Protein AF-A0A517WQ21-F1 (afdb_monomer_lite)

Foldseek 3Di:
DPPPVVVVVVVVVVVVQPPFDWDKDKDWPDDPPDPFQKAFEWAKKKFKAFDWDFDFDDPDPDTDTDTDGDPFKIWIFIDIDGDPNTMMGIDTRDGPDDKDWDFDDDVSHRGQDIDIDDDPPCPPRVVVVVCVNVVCVPPDRPPPPPCPPPPRPTDMFGEDADDGAIWHFDWDQDPVDDRDIDGLFTADCHNDVDPPDPPPVPDVPPPDCPPVVDQGWHWDDDPRYIYIGRSNPPPCPVDPPPPPDDDDDPPPQPPQPPVNVVVLQVVLLVVLLVLLVVLVCSVFWDWDFDDDSNATAEIEIDGHPDPDPPSCPVSVVVSQVSSVVSCCVPPVHPHDYDYDDPDDPPPPDDDDDDDD

pLDDT: mean 71.57, std 18.68, range [23.66, 96.69]

Sequence (356 aa):
MRSSSRNILILGLIILTSGCMPGVKVKKNPTDRDTGIRYYRPKPYLLITPSSVKKTLGTGPTQTSETSPSDQFVEMKLDYLPDFSEEYSINVKTGFGTADVQIKLEDGWNLTSINQNLDSKTNENISAAADLVTAFGNVAKPTSLNSSVRGKEKWVVKATNVPLGYYESVIGPDPYCSNKKRLYGWRYVGFAPFNYCPTDICGSKEVYCNDGRAAIYGLTFNDGVMVFSPLGLISYESGSEMTLVPFGDIDDTVRIPQSQKEELQSKIKKKILESISDLELGDKLNVNVELDQGNITKVTLSPGNLHDYSFIADSMGKAIASVKENVEEAVGFTGEVDVVKPMDPASFRLQSIGFE

Secondary structure (DSSP, 8-state):
--SHHHHHHHHHHHHHTTT---EEEEEES--TT--SEEEEEEEEEEEEEEEEEEEEE-SSS--EEEEEEEEEEEEEEEEEEEEEEEEEEEEEE--SS--EEEEEEETTTEEEEEEEE--SS-TTSHHHHHHHHHHHHHHH------TTTS----EEEEEES---EEEEEEEEE-SSSTT-EEEEEEEEEES-S---S----S------TT-SSS--EEEEEETTEEEEEEGGG----TT--------S---------HHHHHHHHHHHHHHHHHHHGGGT-GGGEEEEEEEETTEEEEEEEEE-S---SHHHHHHHHHHHHHHHHHHHHHH---SEEEE-PPPPTT--S-------

Structure (mmCIF, N/CA/C/O backbone):
data_AF-A0A517WQ21-F1
#
_entry.id   AF-A0A517WQ21-F1
#
loop_
_atom_site.group_PDB
_atom_site.id
_atom_site.type_symbol
_atom_site.label_atom_id
_atom_site.label_alt_id
_atom_site.label_comp_id
_atom_site.label_asym_id
_atom_site.label_entity_id
_atom_site.label_seq_id
_atom_site.pdbx_PDB_ins_code
_atom_site.Cartn_x
_atom_site.Cartn_y
_atom_site.Cartn_z
_atom_site.occupancy
_atom_site.B_iso_or_equiv
_atom_site.auth_seq_id
_atom_site.auth_comp_id
_atom_site.auth_asym_id
_atom_site.auth_atom_id
_atom_site.pdbx_PDB_model_num
ATOM 1 N N . MET A 1 1 ? 38.161 13.653 -66.561 1.00 55.78 1 MET A N 1
ATOM 2 C CA . MET A 1 1 ? 37.039 12.955 -65.881 1.00 55.78 1 MET A CA 1
ATOM 3 C C . MET A 1 1 ? 37.521 11.945 -64.813 1.00 55.78 1 MET A C 1
ATOM 5 O O . MET A 1 1 ? 37.069 10.813 -64.813 1.00 55.78 1 MET A O 1
ATOM 9 N N . ARG A 1 2 ? 38.417 12.314 -63.873 1.00 55.44 2 ARG A N 1
ATOM 10 C CA . ARG A 1 2 ? 38.929 11.399 -62.810 1.00 55.44 2 ARG A CA 1
ATOM 11 C C . ARG A 1 2 ? 38.652 11.854 -61.361 1.00 55.44 2 ARG A C 1
ATOM 13 O O . ARG A 1 2 ? 39.077 11.190 -60.427 1.00 55.44 2 ARG A O 1
ATOM 20 N N . SER A 1 3 ? 37.935 12.966 -61.165 1.00 56.31 3 SER A N 1
ATOM 21 C CA . SER A 1 3 ? 37.701 13.566 -59.834 1.00 56.31 3 SER A CA 1
ATOM 22 C C . SER A 1 3 ? 36.412 13.082 -59.140 1.00 56.31 3 SER A C 1
ATOM 24 O O . SER A 1 3 ? 36.314 13.097 -57.919 1.00 56.31 3 SER A O 1
ATOM 26 N N . SER A 1 4 ? 35.425 12.578 -59.892 1.00 57.56 4 SER A N 1
ATOM 27 C CA . SER A 1 4 ? 34.092 12.267 -59.341 1.00 57.56 4 SER A CA 1
ATOM 28 C C . SER A 1 4 ? 34.043 10.968 -58.510 1.00 57.56 4 SER A C 1
ATOM 30 O O . SER A 1 4 ? 33.253 10.861 -57.578 1.00 57.56 4 SER A O 1
ATOM 32 N N . SER A 1 5 ? 34.946 10.012 -58.756 1.00 58.62 5 SER A N 1
ATOM 33 C CA . SER A 1 5 ? 34.932 8.692 -58.102 1.00 58.62 5 SER A CA 1
ATOM 34 C C . SER A 1 5 ? 35.485 8.684 -56.666 1.00 58.62 5 SER A C 1
ATOM 36 O O . SER A 1 5 ? 35.096 7.828 -55.877 1.00 58.62 5 SER A O 1
ATOM 38 N N . ARG A 1 6 ? 36.363 9.632 -56.288 1.00 62.53 6 ARG A N 1
ATOM 39 C CA . ARG A 1 6 ? 36.908 9.719 -54.911 1.00 62.53 6 ARG A CA 1
ATOM 40 C C . ARG A 1 6 ? 35.891 10.272 -53.910 1.00 62.53 6 ARG A C 1
ATOM 42 O O . ARG A 1 6 ? 35.889 9.843 -52.762 1.00 62.53 6 ARG A O 1
ATOM 49 N N . ASN A 1 7 ? 34.996 11.157 -54.348 1.00 62.22 7 ASN A N 1
ATOM 50 C CA . ASN A 1 7 ? 34.009 11.780 -53.460 1.00 62.22 7 ASN A CA 1
ATOM 51 C C . ASN A 1 7 ? 32.866 10.821 -53.083 1.00 62.22 7 ASN A C 1
ATOM 53 O O . ASN A 1 7 ? 32.357 10.898 -51.970 1.00 62.22 7 ASN A O 1
ATOM 57 N N . ILE A 1 8 ? 32.516 9.868 -53.956 1.00 71.50 8 ILE A N 1
ATOM 58 C CA . ILE A 1 8 ? 31.479 8.858 -53.674 1.00 71.50 8 ILE A CA 1
ATOM 59 C C . ILE A 1 8 ? 31.951 7.861 -52.599 1.00 71.50 8 ILE A C 1
ATOM 61 O O . ILE A 1 8 ? 31.168 7.461 -51.740 1.00 71.50 8 ILE A O 1
ATOM 65 N N . LEU A 1 9 ? 33.241 7.508 -52.590 1.00 69.62 9 LEU A N 1
ATOM 66 C CA . LEU A 1 9 ? 33.797 6.538 -51.638 1.00 69.62 9 LEU A CA 1
ATOM 67 C C . LEU A 1 9 ? 33.926 7.124 -50.216 1.00 69.62 9 LEU A C 1
ATOM 69 O O . LEU A 1 9 ? 33.678 6.423 -49.239 1.00 69.62 9 LEU A O 1
ATOM 73 N N . ILE A 1 10 ? 34.226 8.424 -50.094 1.00 73.50 10 ILE A N 1
ATOM 74 C CA . ILE A 1 10 ? 34.264 9.129 -48.799 1.00 73.50 10 ILE A CA 1
ATOM 75 C C . ILE A 1 10 ? 32.846 9.321 -48.233 1.00 73.50 10 ILE A C 1
ATOM 77 O O . ILE A 1 10 ? 32.636 9.124 -47.038 1.00 73.50 10 ILE A O 1
ATOM 81 N N . LEU A 1 11 ? 31.855 9.630 -49.079 1.00 71.56 11 LEU A N 1
ATOM 82 C CA . LEU A 1 11 ? 30.464 9.786 -48.638 1.00 71.56 11 LEU A CA 1
ATOM 83 C C . LEU A 1 11 ? 29.852 8.454 -48.160 1.00 71.56 11 LEU A C 1
ATOM 85 O O . LEU A 1 11 ? 29.129 8.432 -47.167 1.00 71.56 11 LEU A O 1
ATOM 89 N N . GLY A 1 12 ? 30.194 7.336 -48.813 1.00 73.75 12 GLY A N 1
ATOM 90 C CA . GLY A 1 12 ? 29.771 5.997 -48.385 1.00 73.75 12 GLY A CA 1
ATOM 91 C C . GLY A 1 12 ? 30.344 5.573 -47.026 1.00 73.75 12 GLY A C 1
ATOM 92 O O . GLY A 1 12 ? 29.652 4.919 -46.248 1.00 73.75 12 GLY A O 1
ATOM 93 N N . LEU A 1 13 ? 31.573 5.992 -46.699 1.00 72.00 13 LEU A N 1
ATOM 94 C CA . LEU A 1 13 ? 32.221 5.668 -45.422 1.00 72.00 13 LEU A CA 1
ATOM 95 C C . LEU A 1 13 ? 31.601 6.431 -44.235 1.00 72.00 13 LEU A C 1
ATOM 97 O O . LEU A 1 13 ? 31.47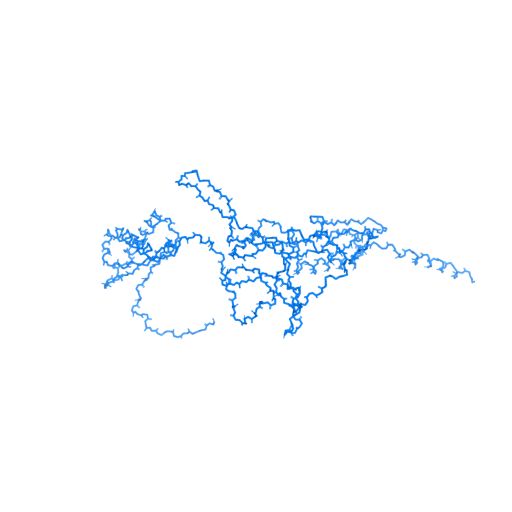6 5.870 -43.150 1.00 72.00 13 LEU A O 1
ATOM 101 N N . ILE A 1 14 ? 31.156 7.675 -44.445 1.00 69.25 14 ILE A N 1
ATOM 102 C CA . ILE A 1 14 ? 30.539 8.516 -43.400 1.00 69.25 14 ILE A CA 1
ATOM 103 C C . ILE A 1 14 ? 29.153 7.987 -42.988 1.00 69.25 14 ILE A C 1
ATOM 105 O O . ILE A 1 14 ? 28.778 8.060 -41.817 1.00 69.25 14 ILE A O 1
ATOM 109 N N . ILE A 1 15 ? 28.400 7.393 -43.920 1.00 70.25 15 ILE A N 1
ATOM 110 C CA . ILE A 1 15 ? 27.073 6.825 -43.627 1.00 70.25 15 ILE A CA 1
ATOM 111 C C . ILE A 1 15 ? 27.197 5.567 -42.750 1.00 70.25 15 ILE A C 1
ATOM 113 O O . ILE A 1 15 ? 26.378 5.360 -41.853 1.00 70.25 15 ILE A O 1
ATOM 117 N N . LEU A 1 16 ? 28.263 4.777 -42.921 1.00 66.94 16 LEU A N 1
ATOM 118 C CA . LEU A 1 16 ? 28.505 3.551 -42.148 1.00 66.94 16 LEU A CA 1
ATOM 119 C C . LEU A 1 16 ? 28.902 3.807 -40.682 1.00 66.94 16 LEU A C 1
ATOM 121 O O . LEU A 1 16 ? 28.729 2.923 -39.847 1.00 66.94 16 LEU A O 1
ATOM 125 N N . THR A 1 17 ? 29.375 5.008 -40.334 1.00 65.88 17 THR A N 1
ATOM 126 C CA . THR A 1 17 ? 29.773 5.350 -38.954 1.00 65.88 17 THR A CA 1
ATOM 127 C C . THR A 1 17 ? 28.650 5.947 -38.096 1.00 65.88 17 THR A C 1
ATOM 129 O O . THR A 1 17 ? 28.861 6.221 -36.918 1.00 65.88 17 THR A O 1
ATOM 132 N N . SER A 1 18 ? 27.440 6.126 -38.638 1.00 62.84 18 SER A N 1
ATOM 133 C CA . SER A 1 18 ? 26.321 6.797 -37.944 1.00 62.84 18 SER A CA 1
ATOM 134 C C . SER A 1 18 ? 25.535 5.919 -36.943 1.00 62.84 18 SER A C 1
ATOM 136 O O . SER A 1 18 ? 24.600 6.394 -36.304 1.00 62.84 18 SER A O 1
ATOM 138 N N . GLY A 1 19 ? 25.908 4.646 -36.757 1.00 60.25 19 GLY A N 1
ATOM 139 C CA . GLY A 1 19 ? 25.122 3.670 -35.982 1.00 60.25 19 GLY A CA 1
ATOM 140 C C . GLY A 1 19 ? 25.408 3.556 -34.474 1.00 60.25 19 GLY A C 1
ATOM 141 O O . GLY A 1 19 ? 24.657 2.875 -33.775 1.00 60.25 19 GLY A O 1
ATOM 142 N N . CYS A 1 20 ? 26.459 4.193 -33.947 1.00 70.94 20 CYS A N 1
ATOM 143 C CA . CYS A 1 20 ? 26.924 3.983 -32.563 1.00 70.94 20 CYS A CA 1
ATOM 144 C C . CYS A 1 20 ? 26.635 5.169 -31.631 1.00 70.94 20 CYS A C 1
ATOM 146 O O . CYS A 1 20 ? 27.491 5.563 -30.836 1.00 70.94 20 CYS A O 1
ATOM 148 N N . MET A 1 21 ? 25.444 5.764 -31.733 1.00 76.25 21 MET A N 1
ATOM 149 C CA . MET A 1 21 ? 25.076 6.861 -30.840 1.00 76.25 21 MET A CA 1
ATOM 150 C C . MET A 1 21 ? 24.809 6.323 -29.422 1.00 76.25 21 MET A C 1
ATOM 152 O O . MET A 1 21 ? 24.052 5.351 -29.287 1.00 76.25 21 MET A O 1
ATOM 156 N N . PRO A 1 22 ? 25.415 6.913 -28.370 1.00 82.19 22 PRO A N 1
ATOM 157 C CA . PRO A 1 22 ? 25.080 6.565 -26.996 1.00 82.19 22 PRO A CA 1
ATOM 158 C C . PRO A 1 22 ? 23.588 6.794 -26.756 1.00 82.19 22 PRO A C 1
ATOM 160 O O . PRO A 1 22 ? 22.991 7.731 -27.291 1.00 82.19 22 PRO A O 1
ATOM 163 N N . GLY A 1 23 ? 22.971 5.933 -25.955 1.00 82.94 23 GLY A N 1
ATOM 164 C CA . GLY A 1 23 ? 21.553 6.075 -25.662 1.00 82.94 23 GLY A CA 1
ATOM 165 C C . GLY A 1 23 ? 21.049 5.093 -24.624 1.00 82.94 23 GLY A C 1
ATOM 166 O O . GLY A 1 23 ? 21.575 3.990 -24.471 1.00 82.94 23 GLY A O 1
ATOM 167 N N . VAL A 1 24 ? 19.989 5.497 -23.935 1.00 88.38 24 VAL A N 1
ATOM 168 C CA . VAL A 1 24 ? 19.268 4.652 -22.987 1.00 88.38 24 VAL A CA 1
ATOM 169 C C . VAL A 1 24 ? 17.944 4.247 -23.612 1.00 88.38 24 VAL A C 1
ATOM 171 O O . VAL A 1 24 ? 17.160 5.092 -24.036 1.00 88.38 24 VAL A O 1
ATOM 174 N N . LYS A 1 25 ? 17.710 2.937 -23.708 1.00 90.38 25 LYS A N 1
ATOM 175 C CA . LYS A 1 25 ? 16.462 2.368 -24.218 1.00 90.38 25 LYS A CA 1
ATOM 176 C C . LYS A 1 25 ? 15.740 1.664 -23.086 1.00 90.38 25 LYS A C 1
ATOM 178 O O . LYS A 1 25 ? 16.286 0.733 -22.499 1.00 90.38 25 LYS A O 1
ATOM 183 N N . VAL A 1 26 ? 14.512 2.090 -22.822 1.00 93.62 26 VAL A N 1
ATOM 184 C CA . VAL A 1 26 ? 13.605 1.402 -21.905 1.00 93.62 26 VAL A CA 1
ATOM 185 C C . VAL A 1 26 ? 12.701 0.493 -22.726 1.00 93.62 26 VAL A C 1
ATOM 187 O O . VAL A 1 26 ? 12.086 0.941 -23.695 1.00 93.62 26 VAL A O 1
ATOM 190 N N . LYS A 1 27 ? 12.632 -0.786 -22.364 1.00 94.44 27 LYS A N 1
ATOM 191 C CA . LYS A 1 27 ? 11.776 -1.774 -23.023 1.00 94.44 27 LYS A CA 1
ATOM 192 C C . LYS A 1 27 ? 10.769 -2.322 -22.021 1.00 94.44 27 LYS A C 1
ATOM 194 O O . LYS A 1 27 ? 11.162 -2.779 -20.955 1.00 94.44 27 LYS A O 1
ATOM 199 N N . LYS A 1 28 ? 9.483 -2.286 -22.375 1.00 94.81 28 LYS A N 1
ATOM 200 C CA . LYS A 1 28 ? 8.406 -2.931 -21.612 1.00 94.81 28 LYS A CA 1
ATOM 201 C C . LYS A 1 28 ? 8.375 -4.433 -21.913 1.00 94.81 28 LYS A C 1
ATOM 203 O O . LYS A 1 28 ? 8.546 -4.809 -23.073 1.00 94.81 28 LYS A O 1
ATOM 208 N N . ASN A 1 29 ? 8.128 -5.252 -20.893 1.00 92.75 29 ASN A N 1
ATOM 209 C CA . ASN A 1 29 ? 8.038 -6.714 -20.957 1.00 92.75 29 ASN A CA 1
ATOM 210 C C . ASN A 1 29 ? 9.275 -7.344 -21.630 1.00 92.75 29 ASN A C 1
ATOM 212 O O . ASN A 1 29 ? 9.185 -7.881 -22.743 1.00 92.75 29 ASN A O 1
ATOM 216 N N . PRO A 1 30 ? 10.466 -7.209 -21.018 1.00 95.06 30 PRO A N 1
ATOM 217 C CA . PRO A 1 30 ? 11.689 -7.770 -21.572 1.00 95.06 30 PRO A CA 1
ATOM 218 C C . PRO A 1 30 ? 11.608 -9.299 -21.673 1.00 95.06 30 PRO A C 1
ATOM 220 O O . PRO A 1 30 ? 11.079 -9.986 -20.811 1.00 95.06 30 PRO A O 1
ATOM 223 N N . THR A 1 31 ? 12.176 -9.846 -22.745 1.00 95.00 31 THR A N 1
ATOM 224 C CA . THR A 1 31 ? 12.338 -11.298 -22.920 1.00 95.00 31 THR A CA 1
ATOM 225 C C . THR A 1 31 ? 13.531 -11.802 -22.111 1.00 95.00 31 THR A C 1
ATOM 227 O O . THR A 1 31 ? 14.434 -11.023 -21.821 1.00 95.00 31 THR A O 1
ATOM 230 N N . ASP A 1 32 ? 13.661 -13.110 -21.907 1.00 94.19 32 ASP A N 1
ATOM 231 C CA . ASP A 1 32 ? 14.829 -13.720 -21.236 1.00 94.19 32 ASP A CA 1
ATOM 232 C C . ASP A 1 32 ? 16.185 -13.384 -21.877 1.00 94.19 32 ASP A C 1
ATOM 234 O O . ASP A 1 32 ? 17.218 -13.419 -21.220 1.00 94.19 32 ASP A O 1
ATOM 238 N N . ARG A 1 33 ? 16.190 -13.004 -23.161 1.00 95.50 33 ARG A N 1
ATOM 239 C CA . ARG A 1 33 ? 17.393 -12.569 -23.892 1.00 95.50 33 ARG A CA 1
ATOM 240 C C . ARG A 1 33 ? 17.771 -11.101 -23.677 1.00 95.50 33 ARG A C 1
ATOM 242 O O . ARG A 1 33 ? 18.736 -10.633 -24.274 1.00 95.50 33 ARG A O 1
ATOM 249 N N . ASP A 1 34 ? 16.980 -10.348 -22.922 1.00 94.88 34 ASP A N 1
ATOM 250 C CA . ASP A 1 34 ? 17.243 -8.938 -22.666 1.00 94.88 34 ASP A CA 1
ATOM 251 C C . ASP A 1 34 ? 18.347 -8.779 -21.619 1.00 94.88 34 ASP A C 1
ATOM 253 O O . ASP A 1 34 ? 18.257 -9.338 -20.528 1.00 94.88 34 ASP A O 1
ATOM 257 N N . THR A 1 35 ? 19.385 -8.016 -21.957 1.00 95.19 35 THR A N 1
ATOM 258 C CA . THR A 1 35 ? 20.557 -7.791 -21.098 1.00 95.19 35 THR A CA 1
ATOM 259 C C . THR A 1 35 ? 20.454 -6.515 -20.263 1.00 95.19 35 THR A C 1
ATOM 261 O O . THR A 1 35 ? 21.407 -6.158 -19.575 1.00 95.19 35 THR A O 1
ATOM 264 N N . GLY A 1 36 ? 19.344 -5.781 -20.370 1.00 94.81 36 GLY A N 1
ATOM 265 C CA . GLY A 1 36 ? 19.134 -4.546 -19.625 1.00 94.81 36 GLY A CA 1
ATOM 266 C C . GLY A 1 36 ? 18.902 -4.788 -18.134 1.00 94.81 36 GLY A C 1
ATOM 267 O O . GLY A 1 36 ? 18.510 -5.874 -17.710 1.00 94.81 36 GLY A O 1
ATOM 268 N N . ILE A 1 37 ? 19.096 -3.741 -17.332 1.00 95.69 37 ILE A N 1
ATOM 269 C CA . ILE A 1 37 ? 18.770 -3.766 -15.902 1.00 95.69 37 ILE A CA 1
ATOM 270 C C . ILE A 1 37 ? 17.249 -3.806 -15.764 1.00 95.69 37 ILE A C 1
ATOM 272 O O . ILE A 1 37 ? 16.564 -2.889 -16.221 1.00 95.69 37 ILE A O 1
ATOM 276 N N . ARG A 1 38 ? 16.732 -4.876 -15.161 1.00 96.00 38 ARG A N 1
ATOM 277 C CA . ARG A 1 38 ? 15.296 -5.090 -14.959 1.00 96.00 38 ARG A CA 1
ATOM 278 C C . ARG A 1 38 ? 14.802 -4.328 -13.733 1.00 96.00 38 ARG A C 1
ATOM 280 O O . ARG A 1 38 ? 15.499 -4.253 -12.725 1.00 96.00 38 ARG A O 1
ATOM 287 N N . TYR A 1 39 ? 13.607 -3.765 -13.832 1.00 95.31 39 TYR A N 1
ATOM 288 C CA . TYR A 1 39 ? 12.904 -3.114 -12.732 1.00 95.31 39 TYR A CA 1
ATOM 289 C C . TYR A 1 39 ? 11.393 -3.271 -12.925 1.00 95.31 39 TYR A C 1
ATOM 291 O O . TYR A 1 39 ? 10.923 -3.566 -14.026 1.00 95.31 39 TYR A O 1
ATOM 299 N N . TYR A 1 40 ? 10.633 -3.056 -11.857 1.00 93.94 40 TYR A N 1
ATOM 300 C CA . TYR A 1 40 ? 9.180 -3.208 -11.864 1.00 93.94 40 TYR A CA 1
ATOM 301 C C . TYR A 1 40 ? 8.512 -1.904 -11.469 1.00 93.94 40 TYR A C 1
ATOM 303 O O . TYR A 1 40 ? 9.070 -1.101 -10.713 1.00 93.94 40 TYR A O 1
ATOM 311 N N . ARG A 1 41 ? 7.289 -1.688 -11.955 1.00 89.56 41 ARG A N 1
ATOM 312 C CA . ARG A 1 41 ? 6.485 -0.585 -11.436 1.00 89.56 41 ARG A CA 1
ATOM 313 C C . ARG A 1 41 ? 6.009 -0.889 -10.016 1.00 89.56 41 ARG A C 1
ATOM 315 O O . ARG A 1 41 ? 5.582 -2.009 -9.747 1.00 89.56 41 ARG A O 1
ATOM 322 N N . PRO A 1 42 ? 6.028 0.104 -9.117 1.00 90.00 42 PRO A N 1
ATOM 323 C CA . PRO A 1 42 ? 5.390 -0.021 -7.816 1.00 90.00 42 PRO A CA 1
ATOM 324 C C . PRO A 1 42 ? 3.874 -0.129 -7.998 1.00 90.00 42 PRO A C 1
ATOM 326 O O . PRO A 1 42 ? 3.266 0.653 -8.737 1.00 90.00 42 PRO A O 1
ATOM 329 N N . LYS A 1 43 ? 3.253 -1.056 -7.277 1.00 88.25 43 LYS A N 1
ATOM 330 C CA . LYS A 1 43 ? 1.801 -1.182 -7.197 1.00 88.25 43 LYS A CA 1
ATOM 331 C C . LYS A 1 43 ? 1.355 -1.146 -5.741 1.00 88.25 43 LYS A C 1
ATOM 333 O O . LYS A 1 43 ? 1.986 -1.800 -4.910 1.00 88.25 43 LYS A O 1
ATOM 338 N N . PRO A 1 44 ? 0.312 -0.365 -5.414 1.00 90.94 44 PRO A N 1
ATOM 339 C CA . PRO A 1 44 ? -0.187 -0.280 -4.054 1.00 90.94 44 PRO A CA 1
ATOM 340 C C . PRO A 1 44 ? -0.958 -1.549 -3.681 1.00 90.94 44 PRO A C 1
ATOM 342 O O . PRO A 1 44 ? -1.866 -1.978 -4.399 1.00 90.94 44 PRO A O 1
ATOM 345 N N . TYR A 1 45 ? -0.629 -2.095 -2.520 1.00 90.69 45 TYR A N 1
ATOM 346 C CA . TYR A 1 45 ? -1.335 -3.173 -1.848 1.00 90.69 45 TYR A CA 1
ATOM 347 C C . TYR A 1 45 ? -1.763 -2.706 -0.465 1.00 90.69 45 TYR A C 1
ATOM 349 O O . TYR A 1 45 ? -1.082 -1.923 0.194 1.00 90.69 45 TYR A O 1
ATOM 357 N N . LEU A 1 46 ? -2.899 -3.210 -0.014 1.00 92.62 46 LEU A N 1
ATOM 358 C CA . LEU A 1 46 ? -3.390 -2.988 1.331 1.00 92.62 46 LEU A CA 1
ATOM 359 C C . LEU A 1 46 ? -3.008 -4.195 2.187 1.00 92.62 46 LEU A C 1
ATOM 361 O O . LEU A 1 46 ? -3.490 -5.300 1.959 1.00 92.62 46 LEU A O 1
ATOM 365 N N . LEU A 1 47 ? -2.107 -3.995 3.139 1.00 93.50 47 LEU A N 1
ATOM 366 C CA . LEU A 1 47 ? -1.700 -4.996 4.113 1.00 93.50 47 LEU A CA 1
ATOM 367 C C . LEU A 1 47 ? -2.630 -4.933 5.324 1.00 93.50 47 LEU A C 1
ATOM 369 O O . LEU A 1 47 ? -2.771 -3.876 5.936 1.00 93.50 47 LEU A O 1
ATOM 373 N N . ILE A 1 48 ? -3.222 -6.070 5.676 1.00 93.75 48 ILE A N 1
ATOM 374 C CA . ILE A 1 48 ? -4.046 -6.249 6.870 1.00 93.75 48 ILE A CA 1
ATOM 375 C C . ILE A 1 48 ? -3.303 -7.155 7.852 1.00 93.75 48 ILE A C 1
ATOM 377 O O . ILE A 1 48 ? -2.995 -8.308 7.538 1.00 93.75 48 ILE A O 1
ATOM 381 N N . THR A 1 49 ? -3.031 -6.642 9.047 1.00 93.88 49 THR A N 1
ATOM 382 C CA . THR A 1 49 ? -2.362 -7.361 10.142 1.00 93.88 49 THR A CA 1
ATOM 383 C C . THR A 1 49 ? -3.204 -7.314 11.416 1.00 93.88 49 THR A C 1
ATOM 385 O O . THR A 1 49 ? -4.027 -6.413 11.557 1.00 93.88 49 THR A O 1
ATOM 388 N N . PRO A 1 50 ? -3.018 -8.239 12.374 1.00 93.38 50 PRO A N 1
ATOM 389 C CA . PRO A 1 50 ? -3.671 -8.133 13.676 1.00 93.38 50 PRO A CA 1
ATOM 390 C C . PRO A 1 50 ? -3.314 -6.807 14.347 1.00 93.38 50 PRO A C 1
ATOM 392 O O . PRO A 1 50 ? -2.140 -6.425 14.370 1.00 93.38 50 PRO A O 1
ATOM 395 N N . SER A 1 51 ? -4.306 -6.115 14.904 1.00 91.50 51 SER A N 1
ATOM 396 C CA . SER A 1 51 ? -4.024 -4.959 15.751 1.00 91.50 51 SER A CA 1
ATOM 397 C C . SER A 1 51 ? -3.402 -5.430 17.062 1.00 91.50 51 SER A C 1
ATOM 399 O O . SER A 1 51 ? -3.749 -6.483 17.597 1.00 91.50 51 SER A O 1
ATOM 401 N N . SER A 1 52 ? -2.464 -4.652 17.579 1.00 86.75 52 SER A N 1
ATOM 402 C CA . SER A 1 52 ? -1.782 -4.927 18.837 1.00 86.75 52 SER A CA 1
ATOM 403 C C . SER A 1 52 ? -2.387 -4.059 19.934 1.00 86.75 52 SER A C 1
ATOM 405 O O . SER A 1 52 ? -2.255 -2.838 19.889 1.00 86.75 52 SER A O 1
ATOM 407 N N . VAL A 1 53 ? -3.025 -4.672 20.931 1.00 77.75 53 VAL A N 1
ATOM 408 C CA . VAL A 1 53 ? -3.541 -3.954 22.102 1.00 77.75 53 VAL A CA 1
ATOM 409 C C . VAL A 1 53 ? -2.456 -3.962 23.169 1.00 77.75 53 VAL A C 1
ATOM 411 O O . VAL A 1 53 ? -2.000 -5.020 23.614 1.00 77.75 53 VAL A O 1
ATOM 414 N N . LYS A 1 54 ? -2.012 -2.766 23.562 1.00 79.69 54 LYS A N 1
ATOM 415 C CA . LYS A 1 54 ? -1.086 -2.596 24.681 1.00 79.69 54 LYS A CA 1
ATOM 416 C C . LYS A 1 54 ? -1.891 -2.656 25.970 1.00 79.69 54 LYS A C 1
ATOM 418 O O . LYS A 1 54 ? -2.637 -1.730 26.272 1.00 79.69 54 LYS A O 1
ATOM 423 N N . LYS A 1 55 ? -1.730 -3.729 26.738 1.00 77.62 55 LYS A N 1
ATOM 424 C CA . LYS A 1 55 ? -2.252 -3.798 28.103 1.00 77.62 55 LYS A CA 1
ATOM 425 C C . LYS A 1 55 ? -1.175 -3.292 29.050 1.00 77.62 55 LYS A C 1
ATOM 427 O O . LYS A 1 55 ? -0.100 -3.882 29.156 1.00 77.62 55 LYS A O 1
ATOM 432 N N . THR A 1 56 ? -1.454 -2.186 29.728 1.00 76.81 56 THR A N 1
ATOM 433 C CA . THR A 1 56 ? -0.604 -1.696 30.814 1.00 76.81 56 THR A CA 1
ATOM 434 C C . THR A 1 56 ? -0.950 -2.483 32.071 1.00 76.81 56 THR A C 1
ATOM 436 O O . THR A 1 56 ? -2.037 -2.329 32.625 1.00 76.81 56 THR A O 1
ATOM 439 N N . LEU A 1 57 ? -0.049 -3.365 32.502 1.00 77.88 57 LEU A N 1
ATOM 440 C CA . LEU A 1 57 ? -0.211 -4.139 33.729 1.00 77.88 57 LEU A CA 1
ATOM 441 C C . LEU A 1 57 ? 0.611 -3.489 34.854 1.00 77.88 57 LEU A C 1
ATOM 443 O O . LEU A 1 57 ? 1.825 -3.313 34.728 1.00 77.88 57 LEU A O 1
ATOM 447 N N . GLY A 1 58 ? -0.065 -3.152 35.958 1.00 77.88 58 GLY A N 1
ATOM 448 C CA . GLY A 1 58 ? 0.534 -2.638 37.197 1.00 77.88 58 GLY A CA 1
ATOM 449 C C . GLY A 1 58 ? 0.147 -1.194 37.544 1.00 77.88 58 GLY A C 1
ATOM 450 O O . GLY A 1 58 ? 0.114 -0.317 36.689 1.00 77.88 58 GLY A O 1
ATOM 451 N N . THR A 1 59 ? -0.111 -0.940 38.829 1.00 69.94 59 THR A N 1
ATOM 452 C CA . THR A 1 59 ? -0.457 0.377 39.408 1.00 69.94 59 THR A CA 1
ATOM 453 C C . THR A 1 59 ? 0.737 1.083 40.075 1.00 69.94 59 THR A C 1
ATOM 455 O O . THR A 1 59 ? 0.555 1.971 40.902 1.00 69.94 59 THR A O 1
ATOM 458 N N . GLY A 1 60 ? 1.972 0.702 39.734 1.00 80.62 60 GLY A N 1
ATOM 459 C CA . GLY A 1 60 ? 3.198 1.232 40.346 1.00 80.62 60 GLY A CA 1
ATOM 460 C C . GLY A 1 60 ? 4.160 1.904 39.355 1.00 80.62 60 GLY A C 1
ATOM 461 O O . GLY A 1 60 ? 3.892 1.923 38.156 1.00 80.62 60 GLY A O 1
ATOM 462 N N . PRO A 1 61 ? 5.321 2.403 39.829 1.00 72.75 61 PRO A N 1
ATOM 463 C CA . PRO A 1 61 ? 6.352 3.034 38.989 1.00 72.75 61 PRO A CA 1
ATOM 464 C C . PRO A 1 61 ? 7.007 2.070 37.983 1.00 72.75 61 PRO A C 1
ATOM 466 O O . PRO A 1 61 ? 7.755 2.492 37.107 1.00 72.75 61 PRO A O 1
ATOM 469 N N . THR A 1 62 ? 6.726 0.771 38.093 1.00 73.12 62 THR A N 1
ATOM 470 C CA . THR A 1 62 ? 7.172 -0.269 37.164 1.00 73.12 62 THR A CA 1
ATOM 471 C C . THR A 1 62 ? 5.976 -0.750 36.345 1.00 73.12 62 THR A C 1
ATOM 473 O O . THR A 1 62 ? 5.423 -1.818 36.596 1.00 73.12 62 THR A O 1
ATOM 476 N N . GLN A 1 63 ? 5.530 0.066 35.389 1.00 78.88 63 GLN A N 1
ATOM 477 C CA . GLN A 1 63 ? 4.508 -0.347 34.427 1.00 78.88 63 GLN A CA 1
ATOM 478 C C . GLN A 1 63 ? 5.152 -1.241 33.367 1.00 78.88 63 GLN A C 1
ATOM 480 O O . GLN A 1 63 ? 6.085 -0.825 32.681 1.00 78.88 63 GLN A O 1
ATOM 485 N N . THR A 1 64 ? 4.658 -2.471 33.233 1.00 79.25 64 THR A N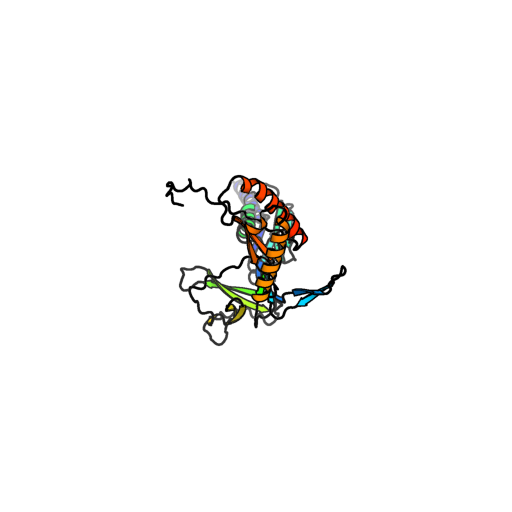 1
ATOM 486 C CA . THR A 1 64 ? 5.053 -3.356 32.132 1.00 79.25 64 THR A CA 1
ATOM 487 C C . THR A 1 64 ? 3.951 -3.312 31.081 1.00 79.25 64 THR A C 1
ATOM 489 O O . THR A 1 64 ? 2.798 -3.634 31.369 1.00 79.25 64 THR A O 1
ATOM 492 N N . SER A 1 65 ? 4.284 -2.875 29.867 1.00 77.94 65 SER A N 1
ATOM 493 C CA . SER A 1 65 ? 3.353 -2.899 28.738 1.00 77.94 65 SER A CA 1
ATOM 494 C C . SER A 1 65 ? 3.469 -4.241 28.028 1.00 77.94 65 SER A C 1
ATOM 496 O O . SER A 1 65 ? 4.462 -4.504 27.351 1.00 77.94 65 SER A O 1
ATOM 498 N N . GLU A 1 66 ? 2.454 -5.088 28.166 1.00 84.62 66 GLU A N 1
ATOM 499 C CA . GLU A 1 66 ? 2.355 -6.319 27.389 1.00 84.62 66 GLU A CA 1
ATOM 500 C C . GLU A 1 66 ? 1.578 -6.034 26.103 1.00 84.62 66 GLU A C 1
ATOM 502 O O . GLU A 1 66 ? 0.522 -5.399 26.117 1.00 84.62 66 GLU A O 1
ATOM 507 N N . THR A 1 67 ? 2.121 -6.467 24.966 1.00 81.94 67 THR A N 1
ATOM 508 C CA . THR A 1 67 ? 1.478 -6.291 23.662 1.00 81.94 67 THR A CA 1
ATOM 509 C C . THR A 1 67 ? 0.885 -7.623 23.235 1.00 81.94 67 THR A C 1
ATOM 511 O O . THR A 1 67 ? 1.627 -8.558 22.948 1.00 81.94 67 THR A O 1
ATOM 514 N N . SER A 1 68 ? -0.443 -7.718 23.212 1.00 83.50 68 SER A N 1
ATOM 515 C CA . SER A 1 68 ? -1.159 -8.909 22.741 1.00 83.50 68 SER A CA 1
ATOM 516 C C . SER A 1 68 ? -1.930 -8.592 21.456 1.00 83.50 68 SER A C 1
ATOM 518 O O . SER A 1 68 ? -2.478 -7.490 21.340 1.00 83.50 68 SER A O 1
ATOM 520 N N . PRO A 1 69 ? -1.992 -9.519 20.483 1.00 85.62 69 PRO A N 1
ATOM 521 C CA . PRO A 1 69 ? -2.845 -9.351 19.313 1.00 85.62 69 PRO A CA 1
ATOM 522 C C . PRO A 1 69 ? -4.318 -9.317 19.741 1.00 85.62 69 PRO A C 1
ATOM 524 O O . PRO A 1 69 ? -4.729 -10.052 20.639 1.00 85.62 69 PRO A O 1
ATOM 527 N N . SER A 1 70 ? -5.105 -8.445 19.117 1.00 84.25 70 SER A N 1
ATOM 528 C CA . SER A 1 70 ? -6.552 -8.390 19.302 1.00 84.25 70 SER A CA 1
ATOM 529 C C . SER A 1 70 ? -7.263 -9.193 18.225 1.00 84.25 70 SER A C 1
ATOM 531 O O . SER A 1 70 ? -6.995 -9.014 17.040 1.00 84.25 70 SER A O 1
ATOM 533 N N . ASP A 1 71 ? -8.224 -10.017 18.639 1.00 85.94 71 ASP A N 1
ATOM 534 C CA . ASP A 1 71 ? -9.063 -10.798 17.724 1.00 85.94 71 ASP A CA 1
ATOM 535 C C . ASP A 1 71 ? -10.151 -9.951 17.043 1.00 85.94 71 ASP A C 1
ATOM 537 O O . ASP A 1 71 ? -10.772 -10.393 16.079 1.00 85.94 71 ASP A O 1
ATOM 541 N N . GLN A 1 72 ? -10.417 -8.738 17.545 1.00 87.94 72 GLN A N 1
ATOM 542 C CA . GLN A 1 72 ? -11.522 -7.892 17.073 1.00 87.94 72 GLN A CA 1
ATOM 543 C C . GLN A 1 72 ? -11.075 -6.747 16.168 1.00 87.94 72 GLN A C 1
ATOM 545 O O . GLN A 1 72 ? -11.905 -6.159 15.476 1.00 87.94 72 GLN A O 1
ATOM 550 N N . PHE A 1 73 ? -9.787 -6.406 16.189 1.00 90.62 73 PHE A N 1
ATOM 551 C CA . PHE A 1 73 ? -9.256 -5.243 15.493 1.00 90.62 73 PHE A CA 1
ATOM 552 C C . PHE A 1 73 ? -8.113 -5.641 14.572 1.00 90.62 73 PHE A C 1
ATOM 554 O O . PHE A 1 73 ? -7.229 -6.413 14.942 1.00 90.62 73 PHE A O 1
ATOM 561 N N . VAL A 1 74 ? -8.095 -5.046 13.386 1.00 94.19 74 VAL A N 1
ATOM 562 C CA . VAL A 1 74 ? -7.011 -5.203 12.418 1.00 94.19 74 VAL A CA 1
ATOM 563 C C . VAL A 1 74 ? -6.373 -3.854 12.131 1.00 94.19 74 VAL A C 1
ATOM 565 O O . VAL A 1 74 ? -7.050 -2.830 12.102 1.00 94.19 74 VAL A O 1
ATOM 568 N N . GLU A 1 75 ? -5.061 -3.863 11.938 1.00 93.06 75 GLU A N 1
ATOM 569 C CA . GLU A 1 75 ? -4.284 -2.739 11.434 1.00 93.06 75 GLU A CA 1
ATOM 570 C C . GLU A 1 75 ? -4.203 -2.842 9.909 1.00 93.06 75 GLU A C 1
ATOM 572 O O . GLU A 1 75 ? -3.849 -3.887 9.359 1.00 93.06 75 GLU A O 1
ATOM 577 N N . MET A 1 76 ? -4.515 -1.744 9.231 1.00 91.94 76 MET A N 1
ATOM 578 C CA . MET A 1 76 ? -4.382 -1.587 7.793 1.00 91.94 76 MET A CA 1
ATOM 579 C C . MET A 1 76 ? -3.172 -0.709 7.488 1.00 91.94 76 MET A C 1
ATOM 581 O O . MET A 1 76 ? -2.987 0.348 8.097 1.00 91.94 76 MET A O 1
ATOM 585 N N . LYS A 1 77 ? -2.385 -1.105 6.491 1.00 91.06 77 LYS A N 1
ATOM 586 C CA . LYS A 1 77 ? -1.246 -0.337 5.991 1.00 91.06 77 LYS A CA 1
ATOM 587 C C . LYS A 1 77 ? -1.218 -0.379 4.471 1.00 91.06 77 LYS A C 1
ATOM 589 O O . LYS A 1 77 ? -1.322 -1.446 3.878 1.00 91.06 77 LYS A O 1
ATOM 594 N N . LEU A 1 78 ? -1.010 0.769 3.834 1.00 90.62 78 LEU A N 1
ATOM 595 C CA . LEU A 1 78 ? -0.704 0.809 2.407 1.00 90.62 78 LEU A CA 1
ATOM 596 C C . LEU A 1 78 ? 0.783 0.486 2.195 1.00 90.62 78 LEU A C 1
ATOM 598 O O . LEU A 1 78 ? 1.650 1.133 2.785 1.00 90.62 78 LEU A O 1
ATOM 602 N N . ASP A 1 79 ? 1.071 -0.504 1.359 1.00 90.44 79 ASP A N 1
ATOM 603 C CA . ASP A 1 79 ? 2.418 -0.970 1.028 1.00 90.44 79 ASP A CA 1
ATOM 604 C C . ASP A 1 79 ? 2.604 -0.970 -0.492 1.00 90.44 79 ASP A C 1
ATOM 606 O O . ASP A 1 79 ? 1.670 -1.269 -1.233 1.00 90.44 79 ASP A O 1
ATOM 610 N N . TYR A 1 80 ? 3.797 -0.637 -0.979 1.00 89.62 80 TYR A N 1
ATOM 611 C CA . TYR A 1 80 ? 4.092 -0.631 -2.414 1.00 89.62 80 TYR A CA 1
ATOM 612 C C . TYR A 1 80 ? 5.024 -1.790 -2.743 1.00 89.62 80 TYR A C 1
ATOM 614 O O . TYR A 1 80 ? 6.145 -1.842 -2.246 1.00 89.62 80 TYR A O 1
ATOM 622 N N . LEU A 1 81 ? 4.557 -2.709 -3.586 1.00 90.81 81 LEU A N 1
ATOM 623 C CA . LEU A 1 81 ? 5.293 -3.913 -3.975 1.00 90.81 81 LEU A CA 1
ATOM 624 C C . LEU A 1 81 ? 5.493 -3.957 -5.501 1.00 90.81 81 LEU A C 1
ATOM 626 O O . LEU A 1 81 ? 4.782 -3.245 -6.223 1.00 90.81 81 LEU A O 1
ATOM 630 N N . PRO A 1 82 ? 6.436 -4.774 -6.008 1.00 89.62 82 PRO A N 1
ATOM 631 C CA . PRO A 1 82 ? 6.664 -4.902 -7.443 1.00 89.62 82 PRO A CA 1
ATOM 632 C C . PRO A 1 82 ? 5.426 -5.437 -8.178 1.00 89.62 82 PRO A C 1
ATOM 634 O O . PRO A 1 82 ? 4.829 -6.437 -7.772 1.00 89.62 82 PRO A O 1
ATOM 637 N N . ASP A 1 83 ? 5.062 -4.800 -9.291 1.00 88.06 83 ASP A N 1
ATOM 638 C CA . ASP A 1 83 ? 4.075 -5.313 -10.240 1.00 88.06 83 ASP A CA 1
ATOM 639 C C . ASP A 1 83 ? 4.755 -6.125 -11.344 1.00 88.06 83 ASP A C 1
ATOM 641 O O . ASP A 1 83 ? 5.296 -5.572 -12.301 1.00 88.06 83 ASP A O 1
ATOM 645 N N . PHE A 1 84 ? 4.691 -7.449 -11.229 1.00 86.56 84 PHE A N 1
ATOM 646 C CA . PHE A 1 84 ? 5.298 -8.380 -12.186 1.00 86.56 84 PHE A CA 1
ATOM 647 C C . PHE A 1 84 ? 4.635 -8.355 -13.567 1.00 86.56 84 PHE A C 1
ATOM 649 O O . PHE A 1 84 ? 5.228 -8.835 -14.528 1.00 86.56 84 PHE A O 1
ATOM 656 N N . SER A 1 85 ? 3.433 -7.780 -13.695 1.00 83.81 85 SER A N 1
ATOM 657 C CA . SER A 1 85 ? 2.802 -7.563 -15.004 1.00 83.81 85 SER A CA 1
ATOM 658 C C . SER A 1 85 ? 3.363 -6.345 -15.749 1.00 83.81 85 SER A C 1
ATOM 660 O O . SER A 1 85 ? 3.172 -6.207 -16.957 1.00 83.81 85 SER A O 1
ATOM 662 N N . GLU A 1 86 ? 4.087 -5.479 -15.039 1.00 87.25 86 GLU A N 1
ATOM 663 C CA . GLU A 1 86 ? 4.669 -4.234 -15.530 1.00 87.25 86 GLU A CA 1
ATOM 664 C C . GLU A 1 86 ? 6.195 -4.255 -15.307 1.00 87.25 86 GLU A C 1
ATOM 666 O O . GLU A 1 86 ? 6.764 -3.390 -14.631 1.00 87.25 86 GLU A O 1
ATOM 671 N N . GLU A 1 87 ? 6.858 -5.269 -15.877 1.00 92.62 87 GLU A N 1
ATOM 672 C CA . GLU A 1 87 ? 8.320 -5.388 -15.918 1.00 92.62 87 GLU A CA 1
ATOM 673 C C . GLU A 1 87 ? 8.918 -4.535 -17.050 1.00 92.62 87 GLU A C 1
ATOM 675 O O . GLU A 1 87 ? 8.420 -4.497 -18.182 1.00 92.62 87 GLU A O 1
ATOM 680 N N . TYR A 1 88 ? 10.039 -3.879 -16.765 1.00 95.06 88 TYR A N 1
ATOM 681 C CA . TYR A 1 88 ? 10.784 -3.062 -17.713 1.00 95.06 88 TYR A CA 1
ATOM 682 C C . TYR A 1 88 ? 12.275 -3.396 -17.662 1.00 95.06 88 TYR A C 1
ATOM 684 O O . TYR A 1 88 ? 12.798 -3.760 -16.612 1.00 95.06 88 TYR A O 1
ATOM 692 N N . SER A 1 89 ? 12.988 -3.227 -18.778 1.00 96.69 89 SER A N 1
ATOM 693 C CA . SER A 1 89 ? 14.455 -3.265 -18.806 1.00 96.69 89 SER A CA 1
ATOM 694 C C . SER A 1 89 ? 15.050 -1.950 -19.299 1.00 96.69 89 SER A C 1
ATOM 696 O O . SER A 1 89 ? 14.560 -1.338 -20.252 1.00 96.69 89 SER A O 1
ATOM 698 N N . ILE A 1 90 ? 16.132 -1.513 -18.652 1.00 94.94 90 ILE A N 1
ATOM 699 C CA . ILE A 1 90 ? 16.939 -0.359 -19.051 1.00 94.94 90 ILE A CA 1
ATOM 700 C C . ILE A 1 90 ? 18.198 -0.874 -19.738 1.00 94.94 90 ILE A C 1
ATOM 702 O O . ILE A 1 90 ? 19.091 -1.434 -19.103 1.00 94.94 90 ILE A O 1
ATOM 706 N N . ASN A 1 91 ? 18.285 -0.661 -21.045 1.00 93.75 91 ASN A N 1
ATOM 707 C CA . ASN A 1 91 ? 19.476 -0.943 -21.832 1.00 93.75 91 ASN A CA 1
ATOM 708 C C . ASN A 1 91 ? 20.269 0.346 -22.033 1.00 93.75 91 ASN A C 1
ATOM 710 O O . ASN A 1 91 ? 19.835 1.245 -22.758 1.00 93.75 91 ASN A O 1
ATOM 714 N N . VAL A 1 92 ? 21.442 0.421 -21.411 1.00 91.56 92 VAL A N 1
ATOM 715 C CA . VAL A 1 92 ? 22.378 1.536 -21.573 1.00 91.56 92 VAL A CA 1
ATOM 716 C C . VAL A 1 92 ? 23.381 1.168 -22.659 1.00 91.56 92 VAL A C 1
ATOM 718 O O . VAL A 1 92 ? 24.118 0.195 -22.525 1.00 91.56 92 VAL A O 1
ATOM 721 N N . LYS A 1 93 ? 23.407 1.933 -23.750 1.00 88.75 93 LYS A N 1
ATOM 722 C CA . LYS A 1 93 ? 24.440 1.827 -24.782 1.00 88.75 93 LYS A CA 1
ATOM 723 C C . LYS A 1 93 ? 25.438 2.955 -24.596 1.00 88.75 93 LYS A C 1
ATOM 725 O O . LYS A 1 93 ? 25.101 4.119 -24.811 1.00 88.75 93 LYS A O 1
ATOM 730 N N . THR A 1 94 ? 26.659 2.602 -24.223 1.00 84.62 94 THR A N 1
ATOM 731 C CA . THR A 1 94 ? 27.794 3.519 -24.233 1.00 84.62 94 THR A CA 1
ATOM 732 C C . THR A 1 94 ? 28.296 3.626 -25.679 1.00 84.62 94 THR A C 1
ATOM 734 O O . THR A 1 94 ? 28.550 2.623 -26.344 1.00 84.62 94 THR A O 1
ATOM 737 N N . GLY A 1 95 ? 28.298 4.837 -26.235 1.00 81.31 95 GLY A N 1
ATOM 738 C CA . GLY A 1 95 ? 28.802 5.102 -27.587 1.00 81.31 95 GLY A CA 1
ATOM 739 C C . GLY A 1 95 ? 30.324 5.259 -27.596 1.00 81.31 95 GLY A C 1
ATOM 740 O O . GLY A 1 95 ? 31.007 4.841 -26.664 1.00 81.31 95 GLY A O 1
ATOM 741 N N . PHE A 1 96 ? 30.867 5.918 -28.624 1.00 74.62 96 PHE A N 1
ATOM 742 C CA . PHE A 1 96 ? 32.265 6.368 -28.618 1.00 74.62 96 PHE A CA 1
ATOM 743 C C . PHE A 1 96 ? 32.437 7.538 -27.631 1.00 74.62 96 PHE A C 1
ATOM 745 O O . PHE A 1 96 ? 32.343 8.701 -28.012 1.00 74.62 96 PHE A O 1
ATOM 752 N N . GLY A 1 97 ? 32.628 7.220 -26.350 1.00 75.12 97 GLY A N 1
ATOM 753 C CA . GLY A 1 97 ? 32.827 8.176 -25.259 1.00 75.12 97 GLY A CA 1
ATOM 754 C C . GLY A 1 97 ? 32.588 7.549 -23.883 1.00 75.12 97 GLY A C 1
ATOM 755 O O . GLY A 1 97 ? 32.111 6.420 -23.776 1.00 75.12 97 GLY A O 1
ATOM 756 N N . THR A 1 98 ? 32.915 8.282 -22.819 1.00 73.62 98 THR A N 1
ATOM 757 C CA . THR A 1 98 ? 32.543 7.921 -21.443 1.00 73.62 98 THR A CA 1
ATOM 758 C C . THR A 1 98 ? 31.101 8.345 -21.188 1.00 73.62 98 THR A C 1
ATOM 760 O O . THR A 1 98 ? 30.765 9.518 -21.341 1.00 73.62 98 THR A O 1
ATOM 763 N N . ALA A 1 99 ? 30.243 7.397 -20.820 1.00 77.75 99 ALA A N 1
ATOM 764 C CA . ALA A 1 99 ? 28.879 7.677 -20.389 1.00 77.75 99 ALA A CA 1
ATOM 765 C C . ALA A 1 99 ? 28.711 7.172 -18.955 1.00 77.75 99 ALA A C 1
ATOM 767 O O . ALA A 1 99 ? 28.664 5.963 -18.724 1.00 77.75 99 ALA A O 1
ATOM 768 N N . ASP A 1 100 ? 28.612 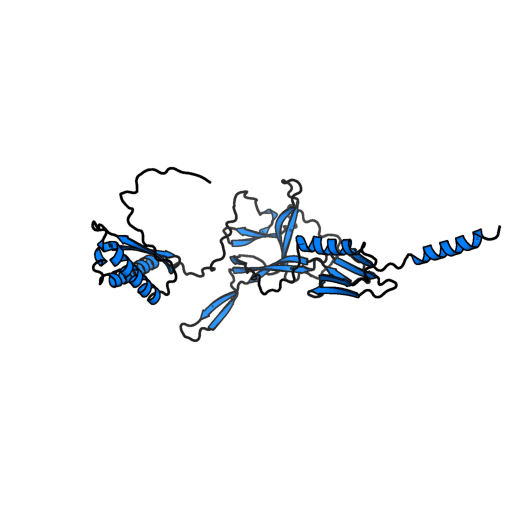8.107 -18.013 1.00 82.44 100 ASP A N 1
ATOM 769 C CA . ASP A 1 100 ? 28.388 7.798 -16.605 1.00 82.44 100 ASP A CA 1
ATOM 770 C C . ASP A 1 100 ? 26.883 7.760 -16.344 1.00 82.44 100 ASP A C 1
ATOM 772 O O . ASP A 1 100 ? 26.230 8.781 -16.110 1.00 82.44 100 ASP A O 1
ATOM 776 N N . VAL A 1 101 ? 26.323 6.553 -16.433 1.00 85.94 101 VAL A N 1
ATOM 777 C CA . VAL A 1 101 ? 24.916 6.283 -16.128 1.00 85.94 101 VAL A CA 1
ATOM 778 C C . VAL A 1 101 ? 24.827 5.600 -14.771 1.00 85.94 101 VAL A C 1
ATOM 780 O O . VAL A 1 101 ? 25.212 4.444 -14.613 1.00 85.94 101 VAL A O 1
ATOM 783 N N . GLN A 1 102 ? 24.289 6.313 -13.787 1.00 90.12 102 GLN A N 1
ATOM 784 C CA . GLN A 1 102 ? 24.023 5.788 -12.456 1.00 90.12 102 GLN A CA 1
ATOM 785 C C . GLN A 1 102 ? 22.524 5.521 -12.312 1.00 90.12 102 GLN A C 1
ATOM 787 O O . GLN A 1 102 ? 21.712 6.440 -12.207 1.00 90.12 102 GLN A O 1
ATOM 792 N N . ILE A 1 103 ? 22.161 4.242 -12.290 1.00 90.88 103 ILE A N 1
ATOM 793 C CA . ILE A 1 103 ? 20.797 3.778 -12.025 1.00 90.88 103 ILE A CA 1
ATOM 794 C C . ILE A 1 103 ? 20.716 3.417 -10.545 1.00 90.88 103 ILE A C 1
ATOM 796 O O . ILE A 1 103 ? 21.529 2.631 -10.059 1.00 90.88 103 ILE A O 1
ATOM 800 N N . LYS A 1 104 ? 19.751 3.992 -9.821 1.00 93.25 104 LYS A N 1
ATOM 801 C CA . LYS A 1 104 ? 19.471 3.611 -8.432 1.00 93.25 104 LYS A CA 1
ATOM 802 C C . LYS A 1 104 ? 18.152 2.863 -8.369 1.00 93.25 104 LYS A C 1
ATOM 804 O O . LYS A 1 104 ? 17.112 3.389 -8.772 1.00 93.25 104 LYS A O 1
ATOM 809 N N . LEU A 1 105 ? 18.230 1.649 -7.842 1.00 91.56 105 LEU A N 1
ATOM 810 C CA . LEU A 1 105 ? 17.081 0.837 -7.485 1.00 91.56 105 LEU A CA 1
ATOM 811 C C . LEU A 1 105 ? 16.969 0.823 -5.962 1.00 91.56 105 LEU A C 1
ATOM 813 O O . LEU A 1 105 ? 17.958 0.579 -5.272 1.00 91.56 105 LEU A O 1
ATOM 817 N N . GLU A 1 106 ? 15.780 1.086 -5.447 1.00 89.12 106 GLU A N 1
ATOM 818 C CA . GLU A 1 106 ? 15.423 0.773 -4.070 1.00 89.12 106 GLU A CA 1
ATOM 819 C C . GLU A 1 106 ? 14.956 -0.685 -4.001 1.00 89.12 106 GLU A C 1
ATOM 821 O O . GLU A 1 106 ? 14.289 -1.177 -4.918 1.00 89.12 106 GLU A O 1
ATOM 826 N N . ASP A 1 107 ? 15.389 -1.391 -2.955 1.00 89.38 107 ASP A N 1
ATOM 827 C CA . ASP A 1 107 ? 15.091 -2.809 -2.709 1.00 89.38 107 ASP A CA 1
ATOM 828 C C . ASP A 1 107 ? 15.411 -3.748 -3.889 1.00 89.38 107 ASP A C 1
ATOM 830 O O . ASP A 1 107 ? 14.907 -4.864 -3.982 1.00 89.38 107 ASP A O 1
ATOM 834 N N . GLY A 1 108 ? 16.270 -3.304 -4.812 1.00 92.31 108 GLY A N 1
ATOM 835 C CA . GLY A 1 108 ? 16.683 -4.060 -5.995 1.00 92.31 108 GLY A CA 1
ATOM 836 C C . GLY A 1 108 ? 15.649 -4.141 -7.124 1.00 92.31 108 GLY A C 1
ATOM 837 O O . GLY A 1 108 ? 15.948 -4.755 -8.144 1.00 92.31 108 GLY A O 1
ATOM 838 N N . TRP A 1 109 ? 14.471 -3.521 -6.993 1.00 90.75 109 TRP A N 1
ATOM 839 C CA . TRP A 1 109 ? 13.395 -3.623 -7.992 1.00 90.75 109 TRP A CA 1
ATOM 840 C C . TRP A 1 109 ? 12.722 -2.291 -8.341 1.00 90.75 109 TRP A C 1
ATOM 842 O O . TRP A 1 109 ? 12.204 -2.157 -9.452 1.00 90.75 109 TRP A O 1
ATOM 852 N N . ASN A 1 110 ? 12.714 -1.314 -7.427 1.00 90.19 110 ASN A N 1
ATOM 853 C CA . ASN A 1 110 ? 12.008 -0.046 -7.592 1.00 90.19 110 ASN A CA 1
ATOM 854 C C . ASN A 1 110 ? 12.951 1.026 -8.148 1.00 90.19 110 ASN A C 1
ATOM 856 O O . ASN A 1 110 ? 13.872 1.473 -7.465 1.00 90.19 110 ASN A O 1
ATOM 860 N N . LEU A 1 111 ? 12.729 1.470 -9.383 1.00 90.38 111 LEU A N 1
ATOM 861 C CA . LEU A 1 111 ? 13.541 2.524 -9.985 1.00 90.38 111 LEU A CA 1
ATOM 862 C C . LEU A 1 111 ? 13.237 3.887 -9.345 1.00 90.38 111 LEU A C 1
ATOM 864 O O . LEU A 1 111 ? 12.216 4.503 -9.641 1.00 90.38 111 LEU A O 1
ATOM 868 N N . THR A 1 112 ? 14.158 4.389 -8.518 1.00 87.69 112 THR A N 1
ATOM 869 C CA . THR A 1 112 ? 13.997 5.675 -7.815 1.00 87.69 112 THR A CA 1
ATOM 870 C C . THR A 1 112 ? 14.709 6.833 -8.503 1.00 87.69 112 THR A C 1
ATOM 872 O O . THR A 1 112 ? 14.267 7.976 -8.401 1.00 87.69 112 THR A O 1
ATOM 875 N N . SER A 1 113 ? 15.802 6.569 -9.227 1.00 85.25 113 SER A N 1
ATOM 876 C CA . SER A 1 113 ? 16.485 7.602 -10.012 1.00 85.25 113 SER A CA 1
ATOM 877 C C . SER A 1 113 ? 17.326 7.022 -11.145 1.00 85.25 113 SER A C 1
ATOM 879 O O . SER A 1 113 ? 17.913 5.945 -11.013 1.00 85.25 113 SER A O 1
ATOM 881 N N . ILE A 1 114 ? 17.437 7.790 -12.227 1.00 84.19 114 ILE A N 1
ATOM 882 C CA . ILE A 1 114 ? 18.425 7.595 -13.286 1.00 84.19 114 ILE A CA 1
ATOM 883 C C . ILE A 1 114 ? 19.203 8.906 -13.404 1.00 84.19 114 ILE A C 1
ATOM 885 O O . ILE A 1 114 ? 18.650 9.906 -13.853 1.00 84.19 114 ILE A O 1
ATOM 889 N N . ASN A 1 115 ? 20.477 8.897 -13.024 1.00 80.75 115 ASN A N 1
ATOM 890 C CA . ASN A 1 115 ? 21.385 10.016 -13.255 1.00 80.75 115 ASN A CA 1
ATOM 891 C C . ASN A 1 115 ? 22.248 9.691 -14.475 1.00 80.75 115 ASN A C 1
ATOM 893 O O . ASN A 1 115 ? 22.858 8.623 -14.531 1.00 80.75 115 ASN A O 1
ATOM 897 N N . GLN A 1 116 ? 22.294 10.591 -15.452 1.00 76.44 116 GLN A N 1
ATOM 898 C CA . GLN A 1 116 ? 23.151 10.451 -16.628 1.00 76.44 116 GLN A CA 1
ATOM 899 C C . GLN A 1 116 ? 23.980 11.718 -16.774 1.00 76.44 116 GLN A C 1
ATOM 901 O O . GLN A 1 116 ? 23.429 12.782 -17.045 1.00 76.44 116 GLN A O 1
ATOM 906 N N . ASN A 1 117 ? 25.294 11.593 -16.620 1.00 69.00 117 ASN A N 1
ATOM 907 C CA . ASN A 1 117 ? 26.220 12.633 -17.042 1.00 69.00 117 ASN A CA 1
ATOM 908 C C . ASN A 1 117 ? 26.670 12.286 -18.462 1.00 69.00 117 ASN A C 1
ATOM 910 O O . ASN A 1 117 ? 27.529 11.429 -18.669 1.00 69.00 117 ASN A O 1
ATOM 914 N N . LEU A 1 118 ? 26.031 12.920 -19.444 1.00 60.41 118 LEU A N 1
ATOM 915 C CA . LEU A 1 118 ? 26.441 12.861 -20.843 1.00 60.41 118 LEU A CA 1
ATOM 916 C C . LEU A 1 118 ? 27.178 14.159 -21.165 1.00 60.41 118 LEU A C 1
ATOM 918 O O . LEU A 1 118 ? 26.656 15.242 -20.899 1.00 60.41 118 LEU A O 1
ATOM 922 N N . ASP A 1 119 ? 28.388 14.053 -21.718 1.00 51.38 119 ASP A N 1
ATOM 923 C CA . ASP A 1 119 ? 29.140 15.225 -22.161 1.00 51.38 119 ASP A CA 1
ATOM 924 C C . ASP A 1 119 ? 28.286 16.029 -23.164 1.00 51.38 119 ASP A C 1
ATOM 926 O O . ASP A 1 119 ? 27.767 15.515 -24.156 1.00 51.38 119 ASP A O 1
ATOM 930 N N . SER A 1 120 ? 28.075 17.289 -22.805 1.00 44.19 120 SER A N 1
ATOM 931 C CA . SER A 1 120 ? 26.982 18.222 -23.123 1.00 44.19 120 SER A CA 1
ATOM 932 C C . SER A 1 120 ? 26.748 18.622 -24.595 1.00 44.19 120 SER A C 1
ATOM 934 O O . SER A 1 120 ? 26.192 19.684 -24.872 1.00 44.19 120 SER A O 1
ATOM 936 N N . LYS A 1 121 ? 27.126 17.799 -25.580 1.00 52.88 121 LYS A N 1
ATOM 937 C CA . LYS A 1 121 ? 26.950 18.119 -27.013 1.00 52.88 121 LYS A CA 1
ATOM 938 C C . LYS A 1 121 ? 25.756 17.453 -27.699 1.00 52.88 121 LYS A C 1
ATOM 940 O O . LYS A 1 121 ? 25.542 17.679 -28.885 1.00 52.88 121 LYS A O 1
ATOM 945 N N . THR A 1 122 ? 24.939 16.696 -26.973 1.00 50.84 122 THR A N 1
ATOM 946 C CA . THR A 1 122 ? 23.711 16.069 -27.494 1.00 50.84 122 THR A CA 1
ATOM 947 C C . THR A 1 122 ? 22.528 16.362 -26.570 1.00 50.84 122 THR A C 1
ATOM 949 O O . THR A 1 122 ? 22.052 15.486 -25.852 1.00 50.84 122 THR A O 1
ATOM 952 N N . ASN A 1 123 ? 22.068 17.617 -26.570 1.00 48.75 123 ASN A N 1
ATOM 953 C CA . ASN A 1 123 ? 21.002 18.131 -25.693 1.00 48.75 123 ASN A CA 1
ATOM 954 C C . ASN A 1 123 ? 19.584 17.615 -26.013 1.00 48.75 123 ASN A C 1
ATOM 956 O O . ASN A 1 123 ? 18.649 17.920 -25.281 1.00 48.75 123 ASN A O 1
ATOM 960 N N . GLU A 1 124 ? 19.391 16.827 -27.070 1.00 56.66 124 GLU A N 1
ATOM 961 C CA . GLU A 1 124 ? 18.043 16.524 -27.579 1.00 56.66 124 GLU A CA 1
ATOM 962 C C . GLU A 1 124 ? 17.440 15.216 -27.026 1.00 56.66 124 GLU A C 1
ATOM 964 O O . GLU A 1 124 ? 16.222 15.094 -26.944 1.00 56.66 124 GLU A O 1
ATOM 969 N N . ASN A 1 125 ? 18.249 14.260 -26.547 1.00 50.12 125 ASN A N 1
ATOM 970 C CA . ASN A 1 125 ? 17.745 12.958 -26.063 1.00 50.12 125 ASN A CA 1
ATOM 971 C C . ASN A 1 125 ? 17.504 12.874 -24.545 1.00 50.12 125 ASN A C 1
ATOM 973 O O . ASN A 1 125 ? 16.909 11.903 -24.077 1.00 50.12 125 ASN A O 1
ATOM 977 N N . ILE A 1 126 ? 17.936 13.872 -23.767 1.00 53.94 126 ILE A N 1
ATOM 978 C CA . ILE A 1 126 ? 17.764 13.880 -22.303 1.00 53.94 126 ILE A CA 1
ATOM 979 C C . ILE A 1 126 ? 16.291 14.131 -21.919 1.00 53.94 126 ILE A C 1
ATOM 981 O O . ILE A 1 126 ? 15.823 13.580 -20.921 1.00 53.94 126 ILE A O 1
ATOM 985 N N . SER A 1 127 ? 15.528 14.864 -22.745 1.00 55.03 127 SER A N 1
ATOM 986 C CA . SER A 1 127 ? 14.118 15.187 -22.462 1.00 55.03 127 SER A CA 1
ATOM 987 C C . SER A 1 127 ? 13.245 13.939 -22.331 1.00 55.03 127 SER A C 1
ATOM 989 O O . SER A 1 127 ? 12.489 13.833 -21.380 1.00 55.03 127 SER A O 1
ATOM 991 N N . ALA A 1 128 ? 13.405 12.928 -23.192 1.00 54.41 128 ALA A N 1
ATOM 992 C CA . ALA A 1 128 ? 12.536 11.746 -23.172 1.00 54.41 128 ALA A CA 1
ATOM 993 C C . ALA A 1 128 ? 12.703 10.875 -21.907 1.00 54.41 128 ALA A C 1
ATOM 995 O O . ALA A 1 128 ? 11.746 10.256 -21.441 1.00 54.41 128 ALA A O 1
ATOM 996 N N . ALA A 1 129 ? 13.911 10.829 -21.333 1.00 51.56 129 ALA A N 1
ATOM 997 C CA . ALA A 1 129 ? 14.162 10.132 -20.071 1.00 51.56 129 ALA A CA 1
ATOM 998 C C . ALA A 1 129 ? 13.687 10.960 -18.866 1.00 51.56 129 ALA A C 1
ATOM 1000 O O . ALA A 1 129 ? 13.131 10.400 -17.920 1.00 51.56 129 ALA A O 1
ATOM 1001 N N . ALA A 1 130 ? 13.853 12.286 -18.920 1.00 54.06 130 ALA A N 1
ATOM 1002 C CA . ALA A 1 130 ? 13.332 13.196 -17.907 1.00 54.06 130 ALA A CA 1
ATOM 1003 C C . ALA A 1 130 ? 11.796 13.189 -17.882 1.00 54.06 130 ALA A C 1
ATOM 1005 O O . ALA A 1 130 ? 11.213 13.090 -16.808 1.00 54.06 130 ALA A O 1
ATOM 1006 N N . ASP A 1 131 ? 11.132 13.188 -19.037 1.00 58.50 131 ASP A N 1
ATOM 1007 C CA . ASP A 1 131 ? 9.672 13.138 -19.152 1.00 58.50 131 ASP A CA 1
ATOM 1008 C C . ASP A 1 131 ? 9.105 11.811 -18.632 1.00 58.50 131 ASP A C 1
ATOM 1010 O O . ASP A 1 131 ? 8.062 11.806 -17.983 1.00 58.50 131 ASP A O 1
ATOM 1014 N N . LEU A 1 132 ? 9.819 10.691 -18.806 1.00 57.91 132 LEU A N 1
ATOM 1015 C CA . LEU A 1 132 ? 9.445 9.411 -18.196 1.00 57.91 132 LEU A CA 1
ATOM 1016 C C . LEU A 1 132 ? 9.570 9.460 -16.664 1.00 57.91 132 LEU A C 1
ATOM 1018 O O . LEU A 1 132 ? 8.657 9.044 -15.959 1.00 57.91 132 LEU A O 1
ATOM 1022 N N . VAL A 1 133 ? 10.656 10.019 -16.125 1.00 55.25 133 VAL A N 1
ATOM 1023 C CA . VAL A 1 133 ? 10.821 10.176 -14.667 1.00 55.25 133 VAL A CA 1
ATOM 1024 C C . VAL A 1 133 ? 9.805 11.173 -14.092 1.00 55.25 133 VAL A C 1
ATOM 1026 O O . VAL A 1 133 ? 9.309 10.973 -12.986 1.00 55.25 133 VAL A O 1
ATOM 1029 N N . THR A 1 134 ? 9.427 12.207 -14.845 1.00 57.31 134 THR A N 1
ATOM 1030 C CA . THR A 1 134 ? 8.504 13.266 -14.397 1.00 57.31 134 THR A CA 1
ATOM 1031 C C . THR A 1 134 ? 7.035 12.847 -14.520 1.00 57.31 134 THR A C 1
ATOM 1033 O O . THR A 1 134 ? 6.244 13.118 -13.616 1.00 57.31 134 THR A O 1
ATOM 1036 N N . ALA A 1 135 ? 6.662 12.106 -15.570 1.00 57.09 135 ALA A N 1
ATOM 1037 C CA . ALA A 1 135 ? 5.324 11.525 -15.725 1.00 57.09 135 ALA A CA 1
ATOM 1038 C C . ALA A 1 135 ? 5.018 10.492 -14.631 1.00 57.09 135 ALA A C 1
ATOM 1040 O O . ALA A 1 135 ? 3.880 10.372 -14.177 1.00 57.09 135 ALA A O 1
ATOM 1041 N N . PHE A 1 136 ? 6.043 9.784 -14.155 1.00 48.94 136 PHE A N 1
ATOM 1042 C CA . PHE A 1 136 ? 5.938 8.939 -12.970 1.00 48.94 136 PHE A CA 1
ATOM 1043 C C . PHE A 1 136 ? 6.006 9.785 -11.690 1.00 48.94 136 PHE A C 1
ATOM 1045 O O . PHE A 1 136 ? 5.219 9.574 -10.774 1.00 48.94 136 PHE A O 1
ATOM 1052 N N . GLY A 1 137 ? 6.852 10.815 -11.657 1.00 45.47 137 GLY A N 1
ATOM 1053 C CA . GLY A 1 137 ? 7.066 11.684 -10.502 1.00 45.47 137 GLY A CA 1
ATOM 1054 C C . GLY A 1 137 ? 5.866 12.536 -10.059 1.00 45.47 137 GLY A C 1
ATOM 1055 O O . GLY A 1 137 ? 5.807 12.911 -8.890 1.00 45.47 137 GLY A O 1
ATOM 1056 N N . ASN A 1 138 ? 4.904 12.817 -10.943 1.00 46.41 138 ASN A N 1
ATOM 1057 C CA . ASN A 1 138 ? 3.722 13.625 -10.606 1.00 46.41 138 ASN A CA 1
ATOM 1058 C C . ASN A 1 138 ? 2.454 12.808 -10.297 1.00 46.41 138 ASN A C 1
ATOM 1060 O O . ASN A 1 138 ? 1.535 13.350 -9.693 1.00 46.41 138 ASN A O 1
ATOM 1064 N N . VAL A 1 139 ? 2.390 11.522 -10.666 1.00 46.50 139 VAL A N 1
ATOM 1065 C CA . VAL A 1 139 ? 1.208 10.664 -10.407 1.00 46.50 139 VAL A CA 1
ATOM 1066 C C . VAL A 1 139 ? 1.492 9.567 -9.379 1.00 46.50 139 VAL A C 1
ATOM 1068 O O . VAL A 1 139 ? 0.585 9.127 -8.684 1.00 46.50 139 VAL A O 1
ATOM 1071 N N . ALA A 1 140 ? 2.747 9.165 -9.215 1.00 43.81 140 ALA A N 1
ATOM 1072 C CA . ALA A 1 140 ? 3.207 8.352 -8.103 1.00 43.81 140 ALA A CA 1
ATOM 1073 C C . ALA A 1 140 ? 4.731 8.361 -8.155 1.00 43.81 140 ALA A C 1
ATOM 1075 O O . ALA A 1 140 ? 5.319 7.493 -8.795 1.00 43.81 140 ALA A O 1
ATOM 1076 N N . LYS A 1 141 ? 5.404 9.301 -7.473 1.00 42.41 141 LYS A N 1
ATOM 1077 C CA . LYS A 1 141 ? 6.719 8.923 -6.950 1.00 42.41 141 LYS A CA 1
ATOM 1078 C C . LYS A 1 141 ? 6.431 7.720 -6.049 1.00 42.41 141 LYS A C 1
ATOM 1080 O O . LYS A 1 141 ? 5.778 7.943 -5.021 1.00 42.41 141 LYS A O 1
ATOM 1085 N N . PRO A 1 142 ? 6.919 6.495 -6.339 1.00 43.59 142 PRO A N 1
ATOM 1086 C CA . PRO A 1 142 ? 7.299 5.616 -5.254 1.00 43.59 142 PRO A CA 1
ATOM 1087 C C . PRO A 1 142 ? 8.471 6.329 -4.607 1.00 43.59 142 PRO A C 1
ATOM 1089 O O . PRO A 1 142 ? 9.644 6.097 -4.876 1.00 43.59 142 PRO A O 1
ATOM 1092 N N . THR A 1 143 ? 8.128 7.341 -3.830 1.00 39.22 143 THR A N 1
ATOM 1093 C CA . THR A 1 143 ? 9.026 7.844 -2.839 1.00 39.22 143 THR A CA 1
ATOM 1094 C C . THR A 1 143 ? 9.258 6.573 -2.039 1.00 39.22 143 THR A C 1
ATOM 1096 O O . THR A 1 143 ? 8.322 6.048 -1.427 1.00 39.22 143 THR A O 1
ATOM 1099 N N . SER A 1 144 ? 10.480 6.059 -2.107 1.00 40.62 144 SER A N 1
ATOM 1100 C CA . SER A 1 144 ? 11.207 5.684 -0.913 1.00 40.62 144 SER A CA 1
ATOM 1101 C C . SER A 1 144 ? 10.939 6.775 0.117 1.00 40.62 144 SER A C 1
ATOM 1103 O O . SER A 1 144 ? 11.699 7.729 0.284 1.00 40.62 144 SER A O 1
ATOM 1105 N N . LEU A 1 145 ? 9.728 6.765 0.683 1.00 41.41 145 LEU A N 1
ATOM 1106 C CA . LEU A 1 145 ? 9.301 7.656 1.730 1.00 41.41 145 LEU A CA 1
ATOM 1107 C C . LEU A 1 145 ? 10.307 7.301 2.792 1.00 41.41 145 LEU A C 1
ATOM 1109 O O . LEU A 1 145 ? 10.192 6.244 3.414 1.00 41.41 145 LEU A O 1
ATOM 1113 N N . ASN A 1 146 ? 11.316 8.163 2.941 1.00 38.94 146 ASN A N 1
ATOM 1114 C CA . ASN A 1 146 ? 12.012 8.368 4.187 1.00 38.94 146 ASN A CA 1
ATOM 1115 C C . ASN A 1 146 ? 10.921 8.244 5.239 1.00 38.94 146 ASN A C 1
ATOM 1117 O O . ASN A 1 146 ? 10.083 9.139 5.389 1.00 38.94 146 ASN A O 1
ATOM 1121 N N . SER A 1 147 ? 10.864 7.065 5.857 1.00 41.03 147 SER A N 1
ATOM 1122 C CA . SER A 1 147 ? 9.752 6.570 6.670 1.00 41.03 147 SER A CA 1
ATOM 1123 C C . SER A 1 147 ? 9.767 7.251 8.036 1.00 41.03 147 SER A C 1
ATOM 1125 O O . SER A 1 147 ? 9.526 6.630 9.063 1.00 41.03 147 SER A O 1
ATOM 1127 N N . SER A 1 148 ? 10.128 8.531 8.033 1.00 37.69 148 SER A N 1
ATOM 1128 C CA . SER A 1 148 ? 10.581 9.295 9.174 1.00 37.69 148 SER A CA 1
ATOM 1129 C C . SER A 1 148 ? 9.795 10.591 9.366 1.00 37.69 148 SER A C 1
ATOM 1131 O O . SER A 1 148 ? 9.955 11.181 10.424 1.00 37.69 148 SER A O 1
ATOM 1133 N N . VAL A 1 149 ? 8.963 11.057 8.413 1.00 37.28 149 VAL A N 1
ATOM 1134 C CA . VAL A 1 149 ? 8.209 12.327 8.603 1.00 37.28 149 VAL A CA 1
ATOM 1135 C C . VAL A 1 149 ? 6.751 12.321 8.106 1.00 37.28 149 VAL A C 1
ATOM 1137 O O . VAL A 1 149 ? 5.980 13.189 8.495 1.00 37.28 149 VAL A O 1
ATOM 1140 N N . ARG A 1 150 ? 6.291 11.328 7.334 1.00 42.62 150 ARG A N 1
ATOM 1141 C CA . ARG A 1 150 ? 4.845 11.084 7.176 1.00 42.62 150 ARG A CA 1
ATOM 1142 C C . ARG A 1 150 ? 4.530 9.894 8.063 1.00 42.62 150 ARG A C 1
ATOM 1144 O O . ARG A 1 150 ? 4.963 8.788 7.740 1.00 42.62 150 ARG A O 1
ATOM 1151 N N . GLY A 1 151 ? 3.927 10.144 9.227 1.00 43.94 151 GLY A N 1
ATOM 1152 C CA . GLY A 1 151 ? 3.537 9.082 10.151 1.00 43.94 151 GLY A CA 1
ATOM 1153 C C . GLY A 1 151 ? 2.880 7.973 9.343 1.00 43.94 151 GLY A C 1
ATOM 1154 O O . GLY A 1 151 ? 2.042 8.258 8.492 1.00 43.94 151 GLY A O 1
ATOM 1155 N N . LYS A 1 152 ? 3.347 6.732 9.507 1.00 56.78 152 LYS A N 1
ATOM 1156 C CA . LYS A 1 152 ? 2.651 5.572 8.953 1.00 56.78 152 LYS A CA 1
ATOM 1157 C C . LYS A 1 152 ? 1.265 5.632 9.573 1.00 56.78 152 LYS A C 1
ATOM 1159 O O . LYS A 1 152 ? 1.130 5.290 10.743 1.00 56.78 152 LYS A O 1
ATOM 1164 N N . GLU A 1 153 ? 0.303 6.190 8.852 1.00 65.81 153 GLU A N 1
ATOM 1165 C CA . GLU A 1 153 ? -1.072 6.262 9.309 1.00 65.81 153 GLU A CA 1
ATOM 1166 C C . GLU A 1 153 ? -1.528 4.814 9.404 1.00 65.81 153 GLU A C 1
ATOM 1168 O O . GLU A 1 153 ? -1.668 4.104 8.410 1.00 65.81 153 GLU A O 1
ATOM 1173 N N . LYS A 1 154 ? -1.570 4.335 10.643 1.00 73.50 154 LYS A N 1
ATOM 1174 C CA . LYS A 1 154 ? -2.034 3.006 10.984 1.00 73.50 154 LYS A CA 1
ATOM 1175 C C . LYS A 1 154 ? -3.527 3.144 11.172 1.00 73.50 154 LYS A C 1
ATOM 1177 O O . LYS A 1 154 ? -3.962 3.753 12.146 1.00 73.50 154 LYS A O 1
ATOM 1182 N N . TRP A 1 155 ? -4.302 2.600 10.245 1.00 83.00 155 TRP A N 1
ATOM 1183 C CA . TRP A 1 155 ? -5.749 2.573 10.408 1.00 83.00 155 TRP A CA 1
ATOM 1184 C C . TRP A 1 155 ? -6.111 1.294 11.141 1.00 83.00 155 TRP A C 1
ATOM 1186 O O . TRP A 1 155 ? -5.935 0.200 10.613 1.00 83.00 155 TRP A O 1
ATOM 1196 N N . VAL A 1 156 ? -6.567 1.431 12.380 1.00 86.31 156 VAL A N 1
ATOM 1197 C CA . VAL A 1 156 ? -7.064 0.307 13.168 1.00 86.31 156 VAL A CA 1
ATOM 1198 C C . VAL A 1 156 ? -8.580 0.313 13.084 1.00 86.31 156 VAL A C 1
ATOM 1200 O O . VAL A 1 156 ? -9.223 1.316 13.380 1.00 86.31 156 VAL A O 1
ATOM 1203 N N . VAL A 1 157 ? -9.149 -0.804 12.653 1.00 90.94 157 VAL A N 1
ATOM 1204 C CA . VAL A 1 157 ? -10.586 -0.945 12.408 1.00 90.94 157 VAL A CA 1
ATOM 1205 C C . VAL A 1 157 ? -11.088 -2.238 13.020 1.00 90.94 157 VAL A C 1
ATOM 1207 O O . VAL A 1 157 ? -10.381 -3.249 13.039 1.00 90.94 157 VAL A O 1
ATOM 1210 N N . LYS A 1 158 ? -12.321 -2.213 13.525 1.00 93.19 158 LYS A N 1
ATOM 1211 C CA . LYS A 1 158 ? -12.990 -3.430 13.974 1.00 93.19 158 LYS A CA 1
ATOM 1212 C C . LYS A 1 158 ? -13.263 -4.310 12.758 1.00 93.19 158 LYS A C 1
ATOM 1214 O O . LYS A 1 158 ? -13.782 -3.818 11.758 1.00 93.19 158 LYS A O 1
ATOM 1219 N N . ALA A 1 159 ? -12.930 -5.591 12.835 1.00 93.31 159 ALA A N 1
ATOM 1220 C CA . ALA A 1 159 ? -13.087 -6.515 11.721 1.00 93.31 159 ALA A CA 1
ATOM 1221 C C . ALA A 1 159 ? -13.632 -7.870 12.172 1.00 93.31 159 ALA A C 1
ATOM 1223 O O . ALA A 1 159 ? -13.358 -8.329 13.277 1.00 93.31 159 ALA A O 1
ATOM 1224 N N . THR A 1 160 ? -14.392 -8.527 11.296 1.00 93.50 160 THR A N 1
ATOM 1225 C CA . THR A 1 160 ? -14.798 -9.924 11.477 1.00 93.50 160 THR A CA 1
ATOM 1226 C C . THR A 1 160 ? -14.669 -10.693 10.170 1.00 93.50 160 THR A C 1
ATOM 1228 O O . THR A 1 160 ? -15.008 -10.188 9.099 1.00 93.50 160 THR A O 1
ATOM 1231 N N . ASN A 1 161 ? -14.153 -11.921 10.256 1.00 91.75 161 ASN A N 1
ATOM 1232 C CA . ASN A 1 161 ? -13.914 -12.797 9.108 1.00 91.75 161 ASN A CA 1
ATOM 1233 C C . ASN A 1 161 ? -13.053 -12.150 8.001 1.00 91.75 161 ASN A C 1
ATOM 1235 O O . ASN A 1 161 ? -13.276 -12.394 6.821 1.00 91.75 161 ASN A O 1
ATOM 1239 N N . VAL A 1 162 ? -12.091 -11.294 8.362 1.00 92.62 162 VAL A N 1
ATOM 1240 C CA . VAL A 1 162 ? -11.166 -10.667 7.407 1.00 92.62 162 VAL A CA 1
ATOM 1241 C C . VAL A 1 162 ? -9.859 -11.460 7.370 1.00 92.62 162 VAL A C 1
ATOM 1243 O O . VAL A 1 162 ? -9.150 -11.491 8.378 1.00 92.62 162 VAL A O 1
ATOM 1246 N N . PRO A 1 163 ? -9.502 -12.091 6.235 1.00 93.31 163 PRO A N 1
ATOM 1247 C CA . PRO A 1 163 ? -8.203 -12.731 6.087 1.00 93.31 163 PRO A CA 1
ATOM 1248 C C . PRO A 1 163 ? -7.053 -11.741 6.298 1.00 93.31 163 PRO A C 1
ATOM 1250 O O . PRO A 1 163 ? -7.045 -10.632 5.767 1.00 93.31 163 PRO A O 1
ATOM 1253 N N . LEU A 1 164 ? -6.047 -12.153 7.052 1.00 92.44 164 LEU A N 1
ATOM 1254 C CA . LEU A 1 164 ? -4.824 -11.377 7.219 1.00 92.44 164 LEU A CA 1
ATOM 1255 C C . LEU A 1 164 ? -3.932 -11.537 5.978 1.00 92.44 164 LEU A C 1
ATOM 1257 O O . LEU A 1 164 ? -3.906 -12.607 5.361 1.00 92.44 164 LEU A O 1
ATOM 1261 N N . GLY A 1 165 ? -3.201 -10.486 5.611 1.00 93.00 165 GLY A N 1
ATOM 1262 C CA . GLY A 1 165 ? -2.298 -10.478 4.459 1.00 93.00 165 GLY A CA 1
ATOM 1263 C C . GLY A 1 165 ? -2.532 -9.307 3.508 1.00 93.00 165 GLY A C 1
ATOM 1264 O O . GLY A 1 165 ? -3.108 -8.286 3.880 1.00 93.00 165 GLY A O 1
ATOM 1265 N N . TYR A 1 166 ? -2.046 -9.450 2.279 1.00 92.00 166 TYR A N 1
ATOM 1266 C CA . TYR A 1 166 ? -2.122 -8.429 1.247 1.00 92.00 166 TYR A CA 1
ATOM 1267 C C . TYR A 1 166 ? -3.413 -8.511 0.444 1.00 92.00 166 TYR A C 1
ATOM 1269 O O . TYR A 1 166 ? -3.906 -9.586 0.087 1.00 92.00 166 TYR A O 1
ATOM 1277 N N . TYR A 1 167 ? -3.904 -7.331 0.100 1.00 91.44 167 TYR A N 1
ATOM 1278 C CA . TYR A 1 167 ? -5.035 -7.117 -0.772 1.00 91.44 167 TYR A CA 1
ATOM 1279 C C . TYR A 1 167 ? -4.651 -6.190 -1.918 1.00 91.44 167 TYR A C 1
ATOM 1281 O O . TYR A 1 167 ? -3.896 -5.234 -1.754 1.00 91.44 167 TYR A O 1
ATOM 1289 N N . GLU A 1 168 ? -5.217 -6.455 -3.083 1.00 88.06 168 GLU A N 1
ATOM 1290 C CA . GLU A 1 168 ? -5.017 -5.678 -4.296 1.00 88.06 168 GLU A CA 1
ATOM 1291 C C . GLU A 1 168 ? -6.283 -4.891 -4.632 1.00 88.06 168 GLU A C 1
ATOM 1293 O O . GLU A 1 168 ? -7.392 -5.417 -4.537 1.00 88.06 168 GLU A O 1
ATOM 1298 N N . SER A 1 169 ? -6.128 -3.637 -5.052 1.00 85.69 169 SER A N 1
ATOM 1299 C CA . SER A 1 169 ? -7.261 -2.828 -5.507 1.00 85.69 169 SER A CA 1
ATOM 1300 C C . SER A 1 169 ? -7.871 -3.394 -6.795 1.00 85.69 169 SER A C 1
ATOM 1302 O O . SER A 1 169 ? -7.180 -3.646 -7.780 1.00 85.69 169 SER A O 1
ATOM 1304 N N . VAL A 1 170 ? -9.192 -3.575 -6.805 1.00 80.44 170 VAL A N 1
ATOM 1305 C CA . VAL A 1 170 ? -9.956 -3.981 -7.990 1.00 80.44 170 VAL A CA 1
ATOM 1306 C C . VAL A 1 170 ? -10.524 -2.723 -8.625 1.00 80.44 170 VAL A C 1
ATOM 1308 O O . VAL A 1 170 ? -11.490 -2.145 -8.128 1.00 80.44 170 VAL A O 1
ATOM 1311 N N . ILE A 1 171 ? -9.903 -2.274 -9.713 1.00 81.69 171 ILE A N 1
ATOM 1312 C CA . ILE A 1 171 ? -10.310 -1.075 -10.448 1.00 81.69 171 ILE A CA 1
ATOM 1313 C C . ILE A 1 171 ? -10.834 -1.499 -11.816 1.00 81.69 171 ILE A C 1
ATOM 1315 O O . ILE A 1 171 ? -10.149 -2.206 -12.551 1.00 81.69 171 ILE A O 1
ATOM 1319 N N . GLY A 1 172 ? -12.022 -1.031 -12.185 1.00 76.38 172 GLY A N 1
ATOM 1320 C CA . GLY A 1 172 ? -12.624 -1.317 -13.486 1.00 76.38 172 GLY A CA 1
ATOM 1321 C C . GLY A 1 172 ? -13.357 -0.105 -14.060 1.00 76.38 172 GLY A C 1
ATOM 1322 O O . GLY A 1 172 ? -13.543 0.888 -13.351 1.00 76.38 172 GLY A O 1
ATOM 1323 N N . PRO A 1 173 ? -13.761 -0.149 -15.337 1.00 77.69 173 PRO A N 1
ATOM 1324 C CA . PRO A 1 173 ? -14.644 0.863 -15.903 1.00 77.69 173 PRO A CA 1
ATOM 1325 C C . PRO A 1 173 ? -16.015 0.803 -15.217 1.00 77.69 173 PRO A C 1
ATOM 1327 O O . PRO A 1 173 ? -16.533 -0.285 -14.969 1.00 77.69 173 PRO A O 1
ATOM 1330 N N . ASP A 1 174 ? -16.592 1.957 -14.888 1.00 77.12 174 ASP A N 1
ATOM 1331 C CA . ASP A 1 174 ? -17.974 2.049 -14.411 1.00 77.12 174 ASP A CA 1
ATOM 1332 C C . ASP A 1 174 ? -18.939 1.878 -15.603 1.00 77.12 174 ASP A C 1
ATOM 1334 O O . ASP A 1 174 ? -18.883 2.688 -16.535 1.00 77.12 174 ASP A O 1
ATOM 1338 N N . PRO A 1 175 ? -19.812 0.849 -15.617 1.00 72.62 175 PRO A N 1
ATOM 1339 C CA . PRO A 1 175 ? -20.743 0.629 -16.723 1.00 72.62 175 PRO A CA 1
ATOM 1340 C C . PRO A 1 175 ? -21.789 1.746 -16.858 1.00 72.62 175 PRO A C 1
ATOM 1342 O O . PRO A 1 175 ? -22.350 1.917 -17.938 1.00 72.62 175 PRO A O 1
ATOM 1345 N N . TYR A 1 176 ? -22.037 2.519 -15.796 1.00 78.25 176 TYR A N 1
ATOM 1346 C CA . TYR A 1 176 ? -23.021 3.602 -15.773 1.00 78.25 176 TYR A CA 1
ATOM 1347 C C . TYR A 1 176 ? -22.387 4.991 -15.939 1.00 78.25 176 TYR A C 1
ATOM 1349 O O . TYR A 1 176 ? -23.068 5.926 -16.360 1.00 78.25 176 TYR A O 1
ATOM 1357 N N . CYS A 1 177 ? -21.087 5.145 -15.660 1.00 67.19 177 CYS A N 1
ATOM 1358 C CA . CYS A 1 177 ? -20.387 6.431 -15.733 1.00 67.19 177 CYS A CA 1
ATOM 1359 C C . CYS A 1 177 ? -19.281 6.454 -16.804 1.00 67.19 177 CYS A C 1
ATOM 1361 O O . CYS A 1 177 ? -18.140 6.076 -16.548 1.00 67.19 177 CYS A O 1
ATOM 1363 N N . SER A 1 178 ? -19.614 6.990 -17.986 1.00 59.81 178 SER A N 1
ATOM 1364 C CA . SER A 1 178 ? -18.729 7.548 -19.033 1.00 59.81 178 SER A CA 1
ATOM 1365 C C . SER A 1 178 ? -17.207 7.288 -18.889 1.00 59.81 178 SER A C 1
ATOM 1367 O O . SER A 1 178 ? -16.452 8.210 -18.565 1.00 59.81 178 SER A O 1
ATOM 1369 N N . ASN A 1 179 ? -16.737 6.058 -19.142 1.00 77.38 179 ASN A N 1
ATOM 1370 C CA . ASN A 1 179 ? -15.311 5.665 -19.156 1.00 77.38 179 ASN A CA 1
ATOM 1371 C C . ASN A 1 179 ? -14.490 6.013 -17.896 1.00 77.38 179 ASN A C 1
ATOM 1373 O O . ASN A 1 179 ? -13.256 6.019 -17.940 1.00 77.38 179 ASN A O 1
ATOM 1377 N N . LYS A 1 180 ? -15.131 6.298 -16.760 1.00 81.38 180 LYS A N 1
ATOM 1378 C CA . LYS A 1 180 ? -14.407 6.564 -15.517 1.00 81.38 180 LYS A CA 1
ATOM 1379 C C . LYS A 1 180 ? -13.996 5.236 -14.892 1.00 81.38 180 LYS A C 1
ATOM 1381 O O . LYS A 1 180 ? -14.795 4.308 -14.787 1.00 81.38 180 LYS A O 1
ATOM 1386 N N . LYS A 1 181 ? -12.730 5.143 -14.481 1.00 79.88 181 LYS A N 1
ATOM 1387 C CA . LYS A 1 181 ? -12.258 4.031 -13.655 1.00 79.88 181 LYS A CA 1
ATOM 1388 C C . LYS A 1 181 ? -12.772 4.227 -12.235 1.00 79.88 181 LYS A C 1
ATOM 1390 O O . LYS A 1 181 ? -12.673 5.327 -11.695 1.00 79.88 181 LYS A O 1
ATOM 1395 N N . ARG A 1 182 ? -13.279 3.160 -11.634 1.00 78.50 182 ARG A N 1
ATOM 1396 C CA . ARG A 1 182 ? -13.788 3.146 -10.267 1.00 78.50 182 ARG A CA 1
ATOM 1397 C C . ARG A 1 182 ? -13.147 2.012 -9.481 1.00 78.50 182 ARG A C 1
ATOM 1399 O O . ARG A 1 182 ? -12.908 0.937 -10.027 1.00 78.50 182 ARG A O 1
ATOM 1406 N N . LEU A 1 183 ? -12.868 2.270 -8.206 1.00 79.94 183 LEU A N 1
ATOM 1407 C CA . LEU A 1 183 ? -12.481 1.241 -7.248 1.00 79.94 183 LEU A CA 1
ATOM 1408 C C . LEU A 1 183 ? -13.733 0.454 -6.842 1.00 79.94 183 LEU A C 1
ATOM 1410 O O . LEU A 1 183 ? -14.649 1.017 -6.248 1.00 79.94 183 LEU A O 1
ATOM 1414 N N . TYR A 1 184 ? -13.767 -0.831 -7.178 1.00 73.31 184 TYR A N 1
ATOM 1415 C CA . TYR A 1 184 ? -14.844 -1.757 -6.818 1.00 73.31 184 TYR A CA 1
ATOM 1416 C C . TYR A 1 184 ? -14.614 -2.438 -5.470 1.00 73.31 184 TYR A C 1
ATOM 1418 O O . TYR A 1 184 ? -15.557 -2.937 -4.864 1.00 73.31 184 TYR A O 1
ATOM 1426 N N . GLY A 1 185 ? -13.370 -2.470 -4.997 1.00 80.50 185 GLY A N 1
ATOM 1427 C CA . GLY A 1 185 ? -13.017 -3.063 -3.716 1.00 80.50 185 GLY A CA 1
ATOM 1428 C C . GLY A 1 185 ? -11.580 -3.558 -3.699 1.00 80.50 185 GLY A C 1
ATOM 1429 O O . GLY A 1 185 ? -10.744 -3.120 -4.491 1.00 80.50 185 GLY A O 1
ATOM 1430 N N . TRP A 1 186 ? -11.311 -4.489 -2.793 1.00 85.19 186 TRP A N 1
ATOM 1431 C CA . TRP A 1 186 ? -9.981 -5.032 -2.537 1.00 85.19 186 TRP A CA 1
ATOM 1432 C C . TRP A 1 186 ? -10.021 -6.555 -2.589 1.00 85.19 186 TRP A C 1
ATOM 1434 O O . TRP A 1 186 ? -10.729 -7.158 -1.793 1.00 85.19 186 TRP A O 1
ATOM 1444 N N . ARG A 1 187 ? -9.272 -7.187 -3.493 1.00 85.25 187 ARG A N 1
ATOM 1445 C CA . ARG A 1 187 ? -9.182 -8.648 -3.630 1.00 85.25 187 ARG A CA 1
ATOM 1446 C C . ARG A 1 187 ? -8.068 -9.192 -2.744 1.00 85.25 187 ARG A C 1
ATOM 1448 O O . ARG A 1 187 ? -6.952 -8.689 -2.809 1.00 85.25 187 ARG A O 1
ATOM 1455 N N . TYR A 1 188 ? -8.336 -10.248 -1.982 1.00 87.62 188 TYR A N 1
ATOM 1456 C CA . TYR A 1 188 ? -7.309 -10.929 -1.187 1.00 87.62 188 TYR A CA 1
ATOM 1457 C C . TYR A 1 188 ? -6.277 -11.643 -2.073 1.00 87.62 188 TYR A C 1
ATOM 1459 O O . TYR A 1 188 ? -6.651 -12.374 -2.990 1.00 87.62 188 TYR A O 1
ATOM 1467 N N . VAL A 1 189 ? -4.988 -11.442 -1.787 1.00 85.25 189 VAL A N 1
ATOM 1468 C CA . VAL A 1 189 ? -3.856 -12.040 -2.525 1.00 85.25 189 VAL A CA 1
ATOM 1469 C C . VAL A 1 189 ? -3.070 -13.038 -1.662 1.00 85.25 189 VAL A C 1
ATOM 1471 O O . VAL A 1 189 ? -2.386 -13.907 -2.197 1.00 85.25 189 VAL A O 1
ATOM 1474 N N . GLY A 1 190 ? -3.198 -12.978 -0.332 1.00 85.06 190 GLY A N 1
ATOM 1475 C CA . GLY A 1 190 ? -2.448 -13.834 0.595 1.00 85.06 190 GLY A CA 1
ATOM 1476 C C . GLY A 1 190 ? -1.297 -13.112 1.295 1.00 85.06 190 GLY A C 1
ATOM 1477 O O . GLY A 1 190 ? -1.165 -11.894 1.223 1.00 85.06 190 GLY A O 1
ATOM 1478 N N . PHE A 1 191 ? -0.444 -13.867 1.988 1.00 74.94 191 PHE A N 1
ATOM 1479 C CA . PHE A 1 191 ? 0.755 -13.333 2.658 1.00 74.94 191 PHE A CA 1
ATOM 1480 C C . PHE A 1 191 ? 1.983 -13.232 1.748 1.00 74.94 191 PHE A C 1
ATOM 1482 O O . PHE A 1 191 ? 2.944 -12.545 2.084 1.00 74.94 191 PHE A O 1
ATOM 1489 N N . ALA A 1 192 ? 1.946 -13.893 0.592 1.00 60.44 192 ALA A N 1
ATOM 1490 C CA . ALA A 1 192 ? 2.950 -13.780 -0.451 1.00 60.44 192 ALA A CA 1
ATOM 1491 C C . ALA A 1 192 ? 2.244 -13.315 -1.732 1.00 60.44 192 ALA A C 1
ATOM 1493 O O . ALA A 1 192 ? 1.433 -14.070 -2.270 1.00 60.44 192 ALA A O 1
ATOM 1494 N N . PRO A 1 193 ? 2.553 -12.120 -2.267 1.00 54.25 193 PRO A N 1
ATOM 1495 C CA . PRO A 1 193 ? 2.034 -11.715 -3.572 1.00 54.25 193 PRO A CA 1
ATOM 1496 C C . PRO A 1 193 ? 2.595 -12.579 -4.717 1.00 54.25 193 PRO A C 1
ATOM 1498 O O . PRO A 1 193 ? 2.141 -12.467 -5.852 1.00 54.25 193 PRO A O 1
ATOM 1501 N N . PHE A 1 194 ? 3.569 -13.452 -4.424 1.00 56.81 194 PHE A N 1
ATOM 1502 C CA . PHE A 1 194 ? 4.290 -14.297 -5.378 1.00 56.81 194 PHE A CA 1
ATOM 1503 C C . PHE A 1 194 ? 4.024 -15.779 -5.099 1.00 56.81 194 PHE A C 1
ATOM 1505 O O . PHE A 1 194 ? 4.944 -16.545 -4.810 1.00 56.81 194 PHE A O 1
ATOM 1512 N N . ASN A 1 195 ? 2.764 -16.211 -5.132 1.00 43.25 195 ASN A N 1
ATOM 1513 C CA . ASN A 1 195 ? 2.497 -17.646 -5.092 1.00 43.25 195 ASN A CA 1
ATOM 1514 C C . ASN A 1 195 ? 2.979 -18.292 -6.406 1.00 43.25 195 ASN A C 1
ATOM 1516 O O . ASN A 1 195 ? 2.358 -18.166 -7.459 1.00 43.25 195 ASN A O 1
ATOM 1520 N N . TYR A 1 196 ? 4.122 -18.976 -6.313 1.00 38.66 196 TYR A N 1
ATOM 1521 C CA . TYR A 1 196 ? 4.727 -19.857 -7.312 1.00 38.66 196 TYR A CA 1
ATOM 1522 C C . TYR A 1 196 ? 3.860 -21.119 -7.504 1.00 38.66 196 TYR A C 1
ATOM 1524 O O . TYR A 1 196 ? 4.182 -22.168 -6.957 1.00 38.66 196 TYR A O 1
ATOM 1532 N N . CYS A 1 197 ? 2.735 -21.047 -8.225 1.00 34.19 197 CYS A N 1
ATOM 1533 C CA . CYS A 1 197 ? 2.047 -22.231 -8.778 1.00 34.19 197 CYS A CA 1
ATOM 1534 C C . CYS A 1 197 ? 0.902 -21.853 -9.735 1.00 34.19 197 CYS A C 1
ATOM 1536 O O . CYS A 1 197 ? 0.049 -21.049 -9.370 1.00 34.19 197 CYS A O 1
ATOM 1538 N N . PRO A 1 198 ? 0.756 -22.584 -10.852 1.00 42.97 198 PRO A N 1
ATOM 1539 C CA . PRO A 1 198 ? 1.501 -22.439 -12.098 1.00 42.97 198 PRO A CA 1
ATOM 1540 C C . PRO A 1 198 ? 1.071 -21.194 -12.900 1.00 42.97 198 PRO A C 1
ATOM 1542 O O . PRO A 1 198 ? -0.110 -20.944 -13.127 1.00 42.97 198 PRO A O 1
ATOM 1545 N N . THR A 1 199 ? 2.069 -20.456 -13.388 1.00 42.25 199 THR A N 1
ATOM 1546 C CA . THR A 1 199 ? 1.968 -19.294 -14.279 1.00 42.25 199 THR A CA 1
ATOM 1547 C C . THR A 1 199 ? 1.846 -19.712 -15.744 1.00 42.25 199 THR A C 1
ATOM 1549 O O . THR A 1 199 ? 2.634 -19.271 -16.585 1.00 42.25 199 THR A O 1
ATOM 1552 N N . ASP A 1 200 ? 0.844 -20.517 -16.090 1.00 42.25 200 ASP A N 1
ATOM 1553 C CA . ASP A 1 200 ? 0.298 -20.318 -17.428 1.00 42.25 200 ASP A CA 1
ATOM 1554 C C . ASP A 1 200 ? -0.348 -18.929 -17.397 1.00 42.25 200 ASP A C 1
ATOM 1556 O O . ASP A 1 200 ? -1.477 -18.740 -16.956 1.00 42.25 200 ASP A O 1
ATOM 1560 N N . ILE A 1 201 ? 0.407 -17.926 -17.857 1.00 39.41 201 ILE A N 1
ATOM 1561 C CA . ILE A 1 201 ? -0.028 -16.530 -18.052 1.00 39.41 201 ILE A CA 1
ATOM 1562 C C . ILE A 1 201 ? -1.117 -16.459 -19.155 1.00 39.41 201 ILE A C 1
ATOM 1564 O O . ILE A 1 201 ? -1.547 -15.393 -19.586 1.00 39.41 201 ILE A O 1
ATOM 1568 N N . CYS A 1 202 ? -1.654 -17.600 -19.591 1.00 34.53 202 CYS A N 1
ATOM 1569 C CA . CYS A 1 202 ? -2.920 -17.716 -20.297 1.00 34.53 202 CYS A CA 1
ATOM 1570 C C . CYS A 1 202 ? -4.095 -17.540 -19.320 1.00 34.53 202 CYS A C 1
ATOM 1572 O O . CYS A 1 202 ? -4.885 -18.450 -19.086 1.00 34.53 202 CYS A O 1
ATOM 1574 N N . GLY A 1 203 ? -4.227 -16.329 -18.786 1.00 35.62 203 GLY A N 1
ATOM 1575 C CA . GLY A 1 203 ? -5.445 -15.877 -18.138 1.00 35.62 203 GLY A CA 1
ATOM 1576 C C . GLY A 1 203 ? -5.350 -15.814 -16.620 1.00 35.62 203 GLY A C 1
ATOM 1577 O O . GLY A 1 203 ? -5.795 -16.713 -15.909 1.00 35.62 203 GLY A O 1
ATOM 1578 N N . SER A 1 204 ? -5.080 -14.606 -16.126 1.00 43.25 204 SER A N 1
ATOM 1579 C CA . SER A 1 204 ? -6.123 -13.967 -15.325 1.00 43.25 204 SER A CA 1
ATOM 1580 C C . SER A 1 204 ? -7.427 -14.097 -16.113 1.00 43.25 204 SER A C 1
ATOM 1582 O O . SER A 1 204 ? -7.739 -13.252 -16.951 1.00 43.25 204 SER A O 1
ATOM 1584 N N . LYS A 1 205 ? -8.116 -15.235 -15.963 1.00 43.88 205 LYS A N 1
ATOM 1585 C CA . LYS A 1 205 ? -9.436 -15.420 -16.544 1.00 43.88 205 LYS A CA 1
ATOM 1586 C C . LYS A 1 205 ? -10.215 -14.242 -15.993 1.00 43.88 205 LYS A C 1
ATOM 1588 O O . LYS A 1 205 ? -10.242 -14.083 -14.773 1.00 43.88 205 LYS A O 1
ATOM 1593 N N . GLU A 1 206 ? -10.694 -13.357 -16.863 1.00 50.34 206 GLU A N 1
ATOM 1594 C CA . GLU A 1 206 ? -11.542 -12.259 -16.421 1.00 50.34 206 GLU A CA 1
ATOM 1595 C C . GLU A 1 206 ? -12.686 -12.908 -15.659 1.00 50.34 206 GLU A C 1
ATOM 1597 O O . GLU A 1 206 ? -13.537 -13.595 -16.225 1.00 50.34 206 GLU A O 1
ATOM 1602 N N . VAL A 1 207 ? -12.621 -12.803 -14.338 1.00 51.97 207 VAL A N 1
ATOM 1603 C CA . VAL A 1 207 ? -13.691 -13.275 -13.495 1.00 51.97 207 VAL A CA 1
ATOM 1604 C C . VAL A 1 207 ? -14.717 -12.168 -13.575 1.00 51.97 207 VAL A C 1
ATOM 1606 O O . VAL A 1 207 ? -14.564 -11.110 -12.969 1.00 51.97 207 VAL A O 1
ATOM 1609 N N . TYR A 1 208 ? -15.733 -12.377 -14.402 1.00 57.75 208 TYR A N 1
ATOM 1610 C CA . TYR A 1 208 ? -16.875 -11.485 -14.419 1.00 57.75 208 TYR A CA 1
ATOM 1611 C C . TYR A 1 208 ? -17.559 -11.578 -13.058 1.00 57.75 208 TYR A C 1
ATOM 1613 O O . TYR A 1 208 ? -17.766 -12.677 -12.539 1.00 57.75 208 TYR A O 1
ATOM 1621 N N . CYS A 1 209 ? -17.954 -10.433 -12.499 1.00 54.31 209 CYS A N 1
ATOM 1622 C CA . CYS A 1 209 ? -18.596 -10.353 -11.183 1.00 54.31 209 CYS A CA 1
ATOM 1623 C C . CYS A 1 209 ? -19.844 -11.255 -11.040 1.00 54.31 209 CYS A C 1
ATOM 1625 O O . CYS A 1 209 ? -20.272 -11.518 -9.921 1.00 54.31 209 CYS A O 1
ATOM 1627 N N . ASN A 1 210 ? -20.393 -11.757 -12.155 1.00 58.06 210 ASN A N 1
ATOM 1628 C CA . ASN A 1 210 ? -21.643 -12.509 -12.226 1.00 58.06 210 ASN A CA 1
ATOM 1629 C C . ASN A 1 210 ? -21.490 -14.009 -12.541 1.00 58.06 210 ASN A C 1
ATOM 1631 O O . ASN A 1 210 ? -22.506 -14.681 -12.684 1.00 58.06 210 ASN A O 1
ATOM 1635 N N . ASP A 1 211 ? -20.278 -14.570 -12.661 1.00 62.97 211 ASP A N 1
ATOM 1636 C CA . ASP A 1 211 ? -20.131 -15.983 -13.079 1.00 62.97 211 ASP A CA 1
ATOM 1637 C C . ASP A 1 211 ? -20.603 -16.989 -12.000 1.00 62.97 211 ASP A C 1
ATOM 1639 O O . ASP A 1 211 ? -20.736 -18.180 -12.261 1.00 62.97 211 ASP A O 1
ATOM 1643 N N . GLY A 1 212 ? -20.878 -16.551 -10.763 1.00 60.47 212 GLY A N 1
ATOM 1644 C CA . GLY A 1 212 ? -21.423 -17.376 -9.665 1.00 60.47 212 GLY A CA 1
ATOM 1645 C C . GLY A 1 212 ? -20.509 -18.514 -9.169 1.00 60.47 212 GLY A C 1
ATOM 1646 O O . GLY A 1 212 ? -20.624 -18.956 -8.032 1.00 60.47 212 GLY A O 1
ATOM 1647 N N . ARG A 1 213 ? -19.563 -18.958 -10.000 1.00 60.75 213 ARG A N 1
ATOM 1648 C CA . ARG A 1 213 ? -18.577 -20.020 -9.775 1.00 60.75 213 ARG A CA 1
ATOM 1649 C C . ARG A 1 213 ? -17.227 -19.480 -9.313 1.00 60.75 213 ARG A C 1
ATOM 1651 O O . ARG A 1 213 ? -16.407 -20.239 -8.812 1.00 60.75 213 ARG A O 1
ATOM 1658 N N . ALA A 1 214 ? -17.009 -18.179 -9.471 1.00 61.28 214 ALA A N 1
ATOM 1659 C CA . ALA A 1 214 ? -15.825 -17.466 -9.019 1.00 61.28 214 ALA A CA 1
ATOM 1660 C C . ALA A 1 214 ? -16.274 -16.146 -8.386 1.00 61.28 214 ALA A C 1
ATOM 1662 O O . ALA A 1 214 ? -16.099 -15.066 -8.943 1.00 61.28 214 ALA A O 1
ATOM 1663 N N . ALA A 1 215 ? -16.938 -16.238 -7.232 1.00 66.12 215 ALA A N 1
ATOM 1664 C CA . ALA A 1 215 ? -17.258 -15.050 -6.459 1.00 66.12 215 ALA A CA 1
ATOM 1665 C C . ALA A 1 215 ? -15.941 -14.347 -6.100 1.00 66.12 215 ALA A C 1
ATOM 1667 O O . ALA A 1 215 ? -15.098 -14.906 -5.400 1.00 66.12 215 ALA A O 1
ATOM 1668 N N . ILE A 1 216 ? -15.740 -13.136 -6.619 1.00 71.69 216 ILE A N 1
ATOM 1669 C CA . ILE A 1 216 ? -14.644 -12.285 -6.165 1.00 71.69 216 ILE A CA 1
ATOM 1670 C C . ILE A 1 216 ? -15.059 -11.774 -4.796 1.00 71.69 216 ILE A C 1
ATOM 1672 O O . ILE A 1 216 ? -16.137 -11.204 -4.664 1.00 71.69 216 ILE A O 1
ATOM 1676 N N . TYR A 1 217 ? -14.228 -11.988 -3.788 1.00 80.94 217 TYR A N 1
ATOM 1677 C CA . TYR A 1 217 ? -14.441 -11.443 -2.455 1.00 80.94 217 TYR A CA 1
ATOM 1678 C C . TYR A 1 217 ? -13.609 -10.183 -2.274 1.00 80.94 217 TYR A C 1
ATOM 1680 O O . TYR A 1 217 ? -12.511 -10.066 -2.829 1.00 80.94 217 TYR A O 1
ATOM 1688 N N . GLY A 1 218 ? -14.117 -9.264 -1.464 1.00 85.06 218 GLY A N 1
ATOM 1689 C CA . GLY A 1 218 ? -13.336 -8.136 -1.015 1.00 85.06 218 GLY A CA 1
ATOM 1690 C C . GLY A 1 218 ? -13.787 -7.542 0.302 1.00 85.06 218 GLY A C 1
ATOM 1691 O O . GLY A 1 218 ? -14.727 -8.014 0.940 1.00 85.06 218 GLY A O 1
ATOM 1692 N N . LEU A 1 219 ? -13.042 -6.527 0.726 1.00 89.81 219 LEU A N 1
ATOM 1693 C CA . LEU A 1 219 ? -13.301 -5.807 1.966 1.00 89.81 219 LEU A CA 1
ATOM 1694 C C . LEU A 1 219 ? -14.464 -4.834 1.770 1.00 89.81 219 LEU A C 1
ATOM 1696 O O . LEU A 1 219 ? -14.431 -3.999 0.866 1.00 89.81 219 LEU A O 1
ATOM 1700 N N . THR A 1 220 ? -15.463 -4.936 2.639 1.00 87.38 220 THR A N 1
ATOM 1701 C CA . THR A 1 220 ? -16.564 -3.977 2.774 1.00 87.38 220 THR A CA 1
ATOM 1702 C C . THR A 1 220 ? -16.753 -3.617 4.247 1.00 87.38 220 THR A C 1
ATOM 1704 O O . THR A 1 220 ? -16.171 -4.258 5.124 1.00 87.38 220 THR A O 1
ATOM 1707 N N . PHE A 1 221 ? -17.548 -2.590 4.527 1.00 87.31 221 PHE A N 1
ATOM 1708 C CA . PHE A 1 221 ? -17.928 -2.204 5.882 1.00 87.31 221 PHE A CA 1
ATOM 1709 C C . PHE A 1 221 ? -19.421 -2.454 6.071 1.00 87.31 221 PHE A C 1
ATOM 1711 O O . PHE A 1 221 ? -20.230 -1.978 5.280 1.00 87.31 221 PHE A O 1
ATOM 1718 N N . ASN A 1 222 ? -19.772 -3.193 7.121 1.00 87.56 222 ASN A N 1
ATOM 1719 C CA . ASN A 1 222 ? -21.146 -3.386 7.564 1.00 87.56 222 ASN A CA 1
ATOM 1720 C C . ASN A 1 222 ? -21.259 -2.878 9.004 1.00 87.56 222 ASN A C 1
ATOM 1722 O O . ASN A 1 222 ? -20.533 -3.361 9.873 1.00 87.56 222 ASN A O 1
ATOM 1726 N N . ASP A 1 223 ? -22.093 -1.864 9.238 1.00 88.38 223 ASP A N 1
ATOM 1727 C CA . ASP A 1 223 ? -22.268 -1.225 10.552 1.00 88.38 223 ASP A CA 1
ATOM 1728 C C . ASP A 1 223 ? -20.941 -0.803 11.223 1.00 88.38 223 ASP A C 1
ATOM 1730 O O . ASP A 1 223 ? -20.714 -1.012 12.415 1.00 88.38 223 ASP A O 1
ATOM 1734 N N . GLY A 1 224 ? -20.007 -0.254 10.435 1.00 85.75 224 GLY A N 1
ATOM 1735 C CA . GLY A 1 224 ? -18.680 0.162 10.914 1.00 85.75 224 GLY A CA 1
ATOM 1736 C C . GLY A 1 224 ? -17.704 -0.988 11.204 1.00 85.75 224 GLY A C 1
ATOM 1737 O O . GLY A 1 224 ? -16.573 -0.738 11.618 1.00 85.75 224 GLY A O 1
ATOM 1738 N N . VAL A 1 225 ? -18.099 -2.241 10.962 1.00 90.44 225 VAL A N 1
ATOM 1739 C CA . VAL A 1 225 ? -17.232 -3.418 11.062 1.00 90.44 225 VAL A CA 1
ATOM 1740 C C . VAL A 1 225 ? -16.769 -3.824 9.671 1.00 90.44 225 VAL A C 1
ATOM 1742 O O . VAL A 1 225 ? -17.573 -4.058 8.769 1.00 90.44 225 VAL A O 1
ATOM 1745 N N . MET A 1 226 ? -15.459 -3.937 9.491 1.00 92.00 226 MET A N 1
ATOM 1746 C CA . MET A 1 226 ? -14.892 -4.455 8.257 1.00 92.00 226 MET A CA 1
ATOM 1747 C C . MET A 1 226 ? -15.172 -5.952 8.131 1.00 92.00 226 MET A C 1
ATOM 1749 O O . MET A 1 226 ? -14.884 -6.734 9.038 1.00 92.00 226 MET A O 1
ATOM 1753 N N . VAL A 1 227 ? -15.696 -6.358 6.981 1.00 92.50 227 VAL A N 1
ATOM 1754 C CA . VAL A 1 227 ? -16.027 -7.749 6.681 1.00 92.50 227 VAL A CA 1
ATOM 1755 C C . VAL A 1 227 ? -15.517 -8.139 5.302 1.00 92.50 227 VAL A C 1
ATOM 1757 O O . VAL A 1 227 ? -15.515 -7.339 4.365 1.00 92.50 227 VAL A O 1
ATOM 1760 N N . PHE A 1 228 ? -15.100 -9.394 5.161 1.00 92.00 228 PHE A N 1
ATOM 1761 C CA . PHE A 1 228 ? -14.761 -9.972 3.865 1.00 92.00 228 PHE A CA 1
ATOM 1762 C C . PHE A 1 228 ? -16.020 -10.575 3.241 1.00 92.00 228 PHE A C 1
ATOM 1764 O O . PHE A 1 228 ? -16.565 -11.556 3.747 1.00 92.00 228 PHE A O 1
ATOM 1771 N N . SER A 1 229 ? -16.514 -9.961 2.168 1.00 88.69 229 SER A N 1
ATOM 1772 C CA . SER A 1 229 ? -17.783 -10.328 1.527 1.00 88.69 229 SER A CA 1
ATOM 1773 C C . SER A 1 229 ? -17.630 -10.489 0.013 1.00 88.69 229 SER A C 1
ATOM 1775 O O . SER A 1 229 ? -16.740 -9.875 -0.579 1.00 88.69 229 SER A O 1
ATOM 1777 N N . PRO A 1 230 ? -18.484 -11.289 -0.650 1.00 85.56 230 PRO A N 1
ATOM 1778 C CA . PRO A 1 230 ? -18.529 -11.339 -2.108 1.00 85.56 230 PRO A CA 1
ATOM 1779 C C . PRO A 1 230 ? -18.803 -9.947 -2.693 1.00 85.56 230 PRO A C 1
ATOM 1781 O O . PRO A 1 230 ? -19.804 -9.323 -2.349 1.00 85.56 230 PRO A O 1
ATOM 1784 N N . LEU A 1 231 ? -17.964 -9.479 -3.619 1.00 76.38 231 LEU A N 1
ATOM 1785 C CA . LEU A 1 231 ? -18.115 -8.189 -4.300 1.00 76.38 231 LEU A CA 1
ATOM 1786 C C . LEU A 1 231 ? -19.457 -8.079 -5.035 1.00 76.38 231 LEU A C 1
ATOM 1788 O O . LEU A 1 231 ? -20.028 -6.998 -5.095 1.00 76.38 231 LEU A O 1
ATOM 1792 N N . GLY A 1 232 ? -19.992 -9.193 -5.548 1.00 76.69 232 GLY A N 1
ATOM 1793 C CA . GLY A 1 232 ? -21.312 -9.223 -6.189 1.00 76.69 232 GLY A CA 1
ATOM 1794 C C . GLY A 1 232 ? -22.489 -8.988 -5.231 1.00 76.69 232 GLY A C 1
ATOM 1795 O O . GLY A 1 232 ? -23.577 -8.658 -5.688 1.00 76.69 232 GLY A O 1
ATOM 1796 N N . LEU A 1 233 ? -22.283 -9.143 -3.916 1.00 76.38 233 LEU A N 1
ATOM 1797 C CA . LEU A 1 233 ? -23.289 -8.867 -2.882 1.00 76.38 233 LEU A CA 1
ATOM 1798 C C . LEU A 1 233 ? -23.153 -7.475 -2.270 1.00 76.38 233 LEU A C 1
ATOM 1800 O O . LEU A 1 233 ? -24.003 -7.090 -1.467 1.00 76.38 233 LEU A O 1
ATOM 1804 N N . ILE A 1 234 ? -22.111 -6.720 -2.631 1.00 72.62 234 ILE A N 1
ATOM 1805 C CA . ILE A 1 234 ? -21.974 -5.324 -2.226 1.00 72.62 234 ILE A CA 1
ATOM 1806 C C . ILE A 1 234 ? -23.023 -4.541 -3.017 1.00 72.62 234 ILE A C 1
ATOM 1808 O O . ILE A 1 234 ? -22.761 -4.000 -4.092 1.00 72.62 234 ILE A O 1
ATOM 1812 N N . SER A 1 235 ? -24.258 -4.563 -2.510 1.00 61.38 235 SER A N 1
ATOM 1813 C CA . SER A 1 235 ? -25.345 -3.757 -3.041 1.00 61.38 235 SER A CA 1
ATOM 1814 C C . SER A 1 235 ? -24.937 -2.305 -2.891 1.00 61.38 235 SER A C 1
ATOM 1816 O O . SER A 1 235 ? -24.576 -1.849 -1.807 1.00 61.38 235 SER A O 1
ATOM 1818 N N . TYR A 1 236 ? -24.946 -1.596 -4.012 1.00 60.78 236 TYR A N 1
ATOM 1819 C CA . TYR A 1 236 ? -24.705 -0.168 -4.038 1.00 60.78 236 TYR A CA 1
ATOM 1820 C C . TYR A 1 236 ? -25.932 0.526 -3.447 1.00 60.78 236 TYR A C 1
ATOM 1822 O O . TYR A 1 236 ? -26.822 0.961 -4.174 1.00 60.78 236 TYR A O 1
ATOM 1830 N N . GLU A 1 237 ? -26.014 0.590 -2.121 1.00 56.97 237 GLU A N 1
ATOM 1831 C CA . GLU A 1 237 ? -26.907 1.544 -1.484 1.00 56.97 237 GLU A CA 1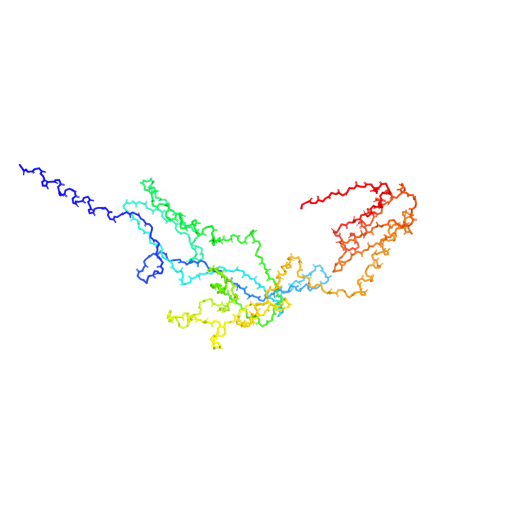
ATOM 1832 C C . GLU A 1 237 ? -26.329 2.931 -1.752 1.00 56.97 237 GLU A C 1
ATOM 1834 O O . GLU A 1 237 ? -25.281 3.314 -1.237 1.00 56.97 237 GLU A O 1
ATOM 1839 N N . SER A 1 238 ? -26.979 3.671 -2.645 1.00 46.41 238 SER A N 1
ATOM 1840 C CA . SER A 1 238 ? -26.510 4.950 -3.179 1.00 46.41 238 SER A CA 1
ATOM 1841 C C . SER A 1 238 ? -26.568 6.107 -2.166 1.00 46.41 238 SER A C 1
ATOM 1843 O O . SER A 1 238 ? -26.848 7.235 -2.562 1.00 46.41 238 SER A O 1
ATOM 1845 N N . GLY A 1 239 ? -26.363 5.861 -0.869 1.00 44.47 239 GLY A N 1
ATOM 1846 C CA . GLY A 1 239 ? -26.639 6.852 0.175 1.00 44.47 239 GLY A CA 1
ATOM 1847 C C . GLY A 1 239 ? -25.866 6.725 1.485 1.00 44.47 239 GLY A C 1
ATOM 1848 O O . GLY A 1 239 ? -26.021 7.596 2.335 1.00 44.47 239 GLY A O 1
ATOM 1849 N N . SER A 1 240 ? -25.026 5.707 1.679 1.00 45.56 240 SER A N 1
ATOM 1850 C CA . SER A 1 240 ? -24.184 5.618 2.879 1.00 45.56 240 SER A CA 1
ATOM 1851 C C . SER A 1 240 ? -22.939 6.489 2.693 1.00 45.56 240 SER A C 1
ATOM 1853 O O . SER A 1 240 ? -21.894 6.046 2.215 1.00 45.56 240 SER A O 1
ATOM 1855 N N . GLU A 1 241 ? -23.071 7.773 3.024 1.00 46.12 241 GLU A N 1
ATOM 1856 C CA . GLU A 1 241 ? -21.940 8.684 3.159 1.00 46.12 241 GLU A CA 1
ATOM 1857 C C . GLU A 1 241 ? -20.996 8.111 4.224 1.00 46.12 241 GLU A C 1
ATOM 1859 O O . GLU A 1 241 ? -21.352 7.963 5.393 1.00 46.12 241 GLU A O 1
ATOM 1864 N N . MET A 1 242 ? -19.807 7.691 3.793 1.00 42.91 242 MET A N 1
ATOM 1865 C CA . MET A 1 242 ? -18.802 7.107 4.671 1.00 42.91 242 MET A CA 1
ATOM 1866 C C . MET A 1 242 ? -18.298 8.225 5.588 1.00 42.91 242 MET A C 1
ATOM 1868 O O . MET A 1 242 ? -17.446 9.019 5.193 1.00 42.91 242 MET A O 1
ATOM 1872 N N . THR A 1 243 ? -18.865 8.339 6.791 1.00 39.38 243 THR A N 1
ATOM 1873 C CA . THR A 1 243 ? -18.401 9.303 7.789 1.00 39.38 243 THR A CA 1
ATOM 1874 C C . THR A 1 243 ? -17.002 8.881 8.222 1.00 39.38 243 THR A C 1
ATOM 1876 O O . THR A 1 243 ? -16.829 7.953 9.012 1.00 39.38 243 THR A O 1
ATOM 1879 N N . LEU A 1 244 ? -15.987 9.527 7.651 1.00 37.62 244 LEU A N 1
ATOM 1880 C CA . LEU A 1 244 ? -14.611 9.395 8.106 1.00 37.62 244 LEU A CA 1
ATOM 1881 C C . LEU A 1 244 ? -14.552 9.981 9.514 1.00 37.62 244 LEU A C 1
ATOM 1883 O O . LEU A 1 244 ? -14.542 11.198 9.677 1.00 37.62 244 LEU A O 1
ATOM 1887 N N . VAL A 1 245 ? -14.565 9.120 10.529 1.00 40.97 245 VAL A N 1
ATOM 1888 C CA . VAL A 1 245 ? -14.339 9.546 11.910 1.00 40.97 245 VAL A CA 1
ATOM 1889 C C . VAL A 1 245 ? -12.856 9.924 12.013 1.00 40.97 245 VAL A C 1
ATOM 1891 O O . VAL A 1 245 ? -12.007 9.057 11.781 1.00 40.97 245 VAL A O 1
ATOM 1894 N N . PRO A 1 246 ? -12.506 11.198 12.275 1.00 35.09 246 PRO A N 1
ATOM 1895 C CA . PRO A 1 246 ? -11.116 11.604 12.422 1.00 35.09 246 PRO A CA 1
ATOM 1896 C C . PRO A 1 246 ? -10.473 10.851 13.584 1.00 35.09 246 PRO A C 1
ATOM 1898 O O . PRO A 1 246 ? -11.082 10.671 14.635 1.00 35.09 246 PRO A O 1
ATOM 1901 N N . PHE A 1 247 ? -9.232 10.417 13.383 1.00 44.12 247 PHE A N 1
ATOM 1902 C CA . PHE A 1 247 ? -8.442 9.727 14.395 1.00 44.12 247 PHE A CA 1
ATOM 1903 C C . PHE A 1 247 ? -8.102 10.688 15.547 1.00 44.12 247 PHE A C 1
ATOM 1905 O O . PHE A 1 247 ? -7.215 11.531 15.420 1.00 44.12 247 PHE A O 1
ATOM 1912 N N . GLY A 1 248 ? -8.792 10.532 16.670 1.00 33.53 248 GLY A N 1
ATOM 1913 C CA . GLY A 1 248 ? -8.365 10.964 17.996 1.00 33.53 248 GLY A CA 1
ATOM 1914 C C . GLY A 1 248 ? -8.722 9.827 18.939 1.00 33.53 248 GLY A C 1
ATOM 1915 O O . GLY A 1 248 ? -9.904 9.596 19.133 1.00 33.53 248 GLY A O 1
ATOM 1916 N N . ASP A 1 249 ? -7.704 9.080 19.376 1.00 37.84 249 ASP A N 1
ATOM 1917 C CA . ASP A 1 249 ? -7.745 7.930 20.286 1.00 37.84 249 ASP A CA 1
ATOM 1918 C C . ASP A 1 249 ? -8.855 6.895 20.027 1.00 37.84 249 ASP A C 1
ATOM 1920 O O . ASP A 1 249 ? -10.042 7.126 20.238 1.00 37.84 249 ASP A O 1
ATOM 1924 N N . ILE A 1 250 ? -8.463 5.682 19.611 1.00 41.16 250 ILE A N 1
ATOM 1925 C CA . ILE A 1 250 ? -9.345 4.521 19.779 1.00 41.16 250 ILE A CA 1
ATOM 1926 C C . ILE A 1 250 ? -9.500 4.329 21.276 1.00 41.16 250 ILE A C 1
ATOM 1928 O O . ILE A 1 250 ? -8.656 3.746 21.956 1.00 41.16 250 ILE A O 1
ATOM 1932 N N . ASP A 1 251 ? -10.580 4.946 21.720 1.00 42.62 251 ASP A N 1
ATOM 1933 C CA . ASP A 1 251 ? -11.119 4.993 23.041 1.00 42.62 251 ASP A CA 1
ATOM 1934 C C . ASP A 1 251 ? -11.410 3.579 23.540 1.00 42.62 251 ASP A C 1
ATOM 1936 O O . ASP A 1 251 ? -12.554 3.150 23.404 1.00 42.62 251 ASP A O 1
ATOM 1940 N N . ASP A 1 252 ? -10.455 2.829 24.091 1.00 41.75 252 ASP A N 1
ATOM 1941 C CA . ASP A 1 252 ? -10.786 1.664 24.932 1.00 41.75 252 ASP A CA 1
ATOM 1942 C C . ASP A 1 252 ? -11.422 2.142 26.268 1.00 41.75 252 ASP A C 1
ATOM 1944 O O . ASP A 1 252 ? -11.369 1.448 27.289 1.00 41.75 252 ASP A O 1
ATOM 1948 N N . THR A 1 253 ? -12.048 3.334 26.295 1.00 43.03 253 THR A N 1
ATOM 1949 C CA . THR A 1 253 ? -12.880 3.781 27.401 1.00 43.03 253 THR A CA 1
ATOM 1950 C C . THR A 1 253 ? -14.048 2.831 27.504 1.00 43.03 253 THR A C 1
ATOM 1952 O O . THR A 1 253 ? -15.035 2.846 26.764 1.00 43.03 253 THR A O 1
ATOM 1955 N N . VAL A 1 254 ? -13.946 2.020 28.550 1.00 45.59 254 VAL A N 1
ATOM 1956 C CA . VAL A 1 254 ? -15.029 1.783 29.492 1.00 45.59 254 VAL A CA 1
ATOM 1957 C C . VAL A 1 254 ? -16.022 2.942 29.396 1.00 45.59 254 VAL A C 1
ATOM 1959 O O . VAL A 1 254 ? -15.778 4.024 29.928 1.00 45.59 254 VAL A O 1
ATOM 1962 N N . ARG A 1 255 ? -17.142 2.731 28.692 1.00 51.81 255 ARG A N 1
ATOM 1963 C CA . ARG A 1 255 ? -18.284 3.640 28.772 1.00 51.81 255 ARG A CA 1
ATOM 1964 C C . ARG A 1 255 ? -18.636 3.727 30.244 1.00 51.81 255 ARG A C 1
ATOM 1966 O O . ARG A 1 255 ? -19.192 2.775 30.792 1.00 51.81 255 ARG A O 1
ATOM 1973 N N . ILE A 1 256 ? -18.270 4.836 30.876 1.00 61.34 256 ILE A N 1
ATOM 1974 C CA . ILE A 1 256 ? -18.644 5.117 32.253 1.00 61.34 256 ILE A CA 1
ATOM 1975 C C . ILE A 1 256 ? -20.175 5.060 32.273 1.00 61.34 256 ILE A C 1
ATOM 1977 O O . ILE A 1 256 ? -20.813 5.815 31.530 1.00 61.34 256 ILE A O 1
ATOM 1981 N N . PRO A 1 257 ? -20.786 4.136 33.036 1.00 78.75 257 PRO A N 1
ATOM 1982 C CA . PRO A 1 257 ? -22.230 4.084 33.167 1.00 78.75 257 PRO A CA 1
ATOM 1983 C C . PRO A 1 257 ? -22.757 5.469 33.536 1.00 78.75 257 PRO A C 1
ATOM 1985 O O . PRO A 1 257 ? -22.133 6.177 34.325 1.00 78.75 257 PRO A O 1
ATOM 1988 N N . GLN A 1 258 ? -23.910 5.854 32.991 1.00 81.31 258 GLN A N 1
ATOM 1989 C CA . GLN A 1 258 ? -24.504 7.176 33.221 1.00 81.31 258 GLN A CA 1
ATOM 1990 C C . GLN A 1 258 ? -24.565 7.546 34.719 1.00 81.31 258 GLN A C 1
ATOM 1992 O O . GLN A 1 258 ? -24.298 8.686 35.084 1.00 81.31 258 GLN A O 1
ATOM 1997 N N . SER A 1 259 ? -24.791 6.561 35.595 1.00 84.00 259 SER A N 1
ATOM 1998 C CA . SER A 1 259 ? -24.757 6.730 37.052 1.00 84.00 259 SER A CA 1
ATOM 1999 C C . SER A 1 259 ? -23.391 7.161 37.604 1.00 84.00 259 SER A C 1
ATOM 2001 O O . SER A 1 259 ? -23.324 8.016 38.481 1.00 84.00 259 SER A O 1
ATOM 2003 N N . GLN A 1 260 ? -22.292 6.612 37.084 1.00 82.25 260 GLN A N 1
ATOM 2004 C CA . GLN A 1 260 ? -20.936 7.013 37.468 1.00 82.25 260 GLN A CA 1
ATOM 2005 C C . GLN A 1 260 ? -20.572 8.390 36.894 1.00 82.25 260 GLN A C 1
ATOM 2007 O O . GLN A 1 260 ? -19.862 9.150 37.551 1.00 82.25 260 GLN A O 1
ATOM 2012 N N . LYS A 1 261 ? -21.093 8.743 35.707 1.00 83.69 261 LYS A N 1
ATOM 2013 C CA . LYS A 1 261 ? -20.940 10.088 35.127 1.00 83.69 261 LYS A CA 1
ATOM 2014 C C . LYS A 1 261 ? -21.588 11.143 36.027 1.00 83.69 261 LYS A C 1
ATOM 2016 O O . LYS A 1 261 ? -20.951 12.143 36.350 1.00 83.69 261 LYS A O 1
ATOM 2021 N N . GLU A 1 262 ? -22.812 10.889 36.481 1.00 89.19 262 GLU A N 1
ATOM 2022 C CA . GLU A 1 262 ? -23.549 11.777 37.387 1.00 89.19 262 GLU A CA 1
ATOM 2023 C C . GLU A 1 262 ? -22.880 11.882 38.769 1.00 89.19 262 GLU A C 1
ATOM 2025 O O . GLU A 1 262 ? -22.753 12.981 39.314 1.00 89.19 262 GLU A O 1
ATOM 2030 N N . GLU A 1 263 ? -22.374 10.771 39.317 1.00 88.44 263 GLU A N 1
ATOM 2031 C CA . GLU A 1 263 ? -21.627 10.781 40.582 1.00 88.44 263 GLU A CA 1
ATOM 2032 C C . GLU A 1 263 ? -20.336 11.609 40.474 1.00 88.44 263 GLU A C 1
ATOM 2034 O O . GLU A 1 263 ? -20.028 12.411 41.363 1.00 88.44 263 GLU A O 1
ATOM 2039 N N . LEU A 1 264 ? -19.592 11.456 39.374 1.00 84.38 264 LEU A N 1
ATOM 2040 C CA . LEU A 1 264 ? -18.360 12.203 39.138 1.00 84.38 264 LEU A CA 1
ATOM 2041 C C . LEU A 1 264 ? -18.646 13.699 38.950 1.00 84.38 264 LEU A C 1
ATOM 2043 O O . LEU A 1 264 ? -17.990 14.527 39.586 1.00 84.38 264 LEU A O 1
ATOM 2047 N N . GLN A 1 265 ? -19.678 14.050 38.174 1.00 88.56 265 GLN A N 1
ATOM 2048 C CA . GLN A 1 265 ? -20.149 15.434 38.041 1.00 88.56 265 GLN A CA 1
ATOM 2049 C C . GLN A 1 265 ? -20.521 16.033 39.399 1.00 88.56 265 GLN A C 1
ATOM 2051 O O . GLN A 1 265 ? -20.127 17.160 39.699 1.00 88.56 265 GLN A O 1
ATOM 2056 N N . SER A 1 266 ? -21.220 15.279 40.252 1.00 89.62 266 SER A N 1
ATOM 2057 C CA . SER A 1 266 ? -21.585 15.742 41.592 1.00 89.62 266 SER A CA 1
ATOM 2058 C C . SER A 1 266 ? -20.362 15.974 42.484 1.00 89.62 266 SER A C 1
ATOM 2060 O O . SER A 1 266 ? -20.335 16.963 43.219 1.00 89.62 266 SER A O 1
ATOM 2062 N N . LYS A 1 267 ? -19.351 15.095 42.444 1.00 86.12 267 LYS A N 1
ATOM 2063 C CA . LYS A 1 267 ? -18.116 15.249 43.235 1.00 86.12 267 LYS A CA 1
ATOM 2064 C C . LYS A 1 267 ? -17.301 16.456 42.783 1.00 86.12 267 LYS A C 1
ATOM 2066 O O . LYS A 1 267 ? -16.876 17.244 43.626 1.00 86.12 267 LYS A O 1
ATOM 2071 N N . ILE A 1 268 ? -17.133 16.631 41.471 1.00 84.19 268 ILE A N 1
ATOM 2072 C CA . ILE A 1 268 ? -16.410 17.774 40.898 1.00 84.19 268 ILE A CA 1
ATOM 2073 C C . ILE A 1 268 ? -17.142 19.072 41.236 1.00 84.19 268 ILE A C 1
ATOM 2075 O O . ILE A 1 268 ? -16.532 20.003 41.754 1.00 84.19 268 ILE A O 1
ATOM 2079 N N . LYS A 1 269 ? -18.464 19.116 41.033 1.00 88.94 269 LYS A N 1
ATOM 2080 C CA . LYS A 1 269 ? -19.288 20.282 41.365 1.00 88.94 269 LYS A CA 1
ATOM 2081 C C . LYS A 1 269 ? -19.175 20.661 42.840 1.00 88.94 269 LYS A C 1
ATOM 2083 O O . LYS A 1 269 ? -19.017 21.837 43.149 1.00 88.94 269 LYS A O 1
ATOM 2088 N N . LYS A 1 270 ? -19.220 19.677 43.743 1.00 89.12 270 LYS A N 1
ATOM 2089 C CA . LYS A 1 270 ? -19.054 19.903 45.182 1.00 89.12 270 LYS A CA 1
ATOM 2090 C C . LYS A 1 270 ? -17.675 20.482 45.514 1.00 89.12 270 LYS A C 1
ATOM 2092 O O . LYS A 1 270 ? -17.612 21.481 46.216 1.00 89.12 270 LYS A O 1
ATOM 2097 N N . LYS A 1 271 ? -16.597 19.907 44.972 1.00 84.94 271 LYS A N 1
ATOM 2098 C CA . LYS A 1 271 ? -15.227 20.383 45.222 1.00 84.94 271 LYS A CA 1
ATOM 2099 C C . LYS A 1 271 ? -14.999 21.797 44.675 1.00 84.94 271 LYS A C 1
ATOM 2101 O O . LYS A 1 271 ? -14.367 22.615 45.332 1.00 84.94 271 LYS A O 1
ATOM 2106 N N . ILE A 1 272 ? -15.574 22.105 43.509 1.00 83.44 272 ILE A N 1
ATOM 2107 C CA . ILE A 1 272 ? -15.580 23.466 42.962 1.00 83.44 272 ILE A CA 1
ATOM 2108 C C . ILE A 1 272 ? -16.300 24.413 43.923 1.00 83.44 272 ILE A C 1
ATOM 2110 O O . ILE A 1 272 ? -15.718 25.424 44.292 1.00 83.44 272 ILE A O 1
ATOM 2114 N N . LEU A 1 273 ? -17.518 24.080 44.366 1.00 86.25 273 LEU A N 1
ATOM 2115 C CA . LEU A 1 273 ? -18.289 24.907 45.306 1.00 86.25 273 LEU A CA 1
ATOM 2116 C C . LEU A 1 273 ? -17.553 25.141 46.637 1.00 86.25 273 LEU A C 1
ATOM 2118 O O . LEU A 1 273 ? -17.573 26.258 47.141 1.00 86.25 273 LEU A O 1
ATOM 2122 N N . GLU A 1 274 ? -16.867 24.125 47.168 1.00 86.44 274 GLU A N 1
ATOM 2123 C CA . GLU A 1 274 ? -16.012 24.239 48.360 1.00 86.44 274 GLU A CA 1
ATOM 2124 C C . GLU A 1 274 ? -14.815 25.177 48.123 1.00 86.44 274 GLU A C 1
ATOM 2126 O O . GLU A 1 274 ? -14.476 25.959 48.998 1.00 86.44 274 GLU A O 1
ATOM 2131 N N . SER A 1 275 ? -14.205 25.176 46.933 1.00 81.81 275 SER A N 1
ATOM 2132 C CA . SER A 1 275 ? -13.091 26.094 46.629 1.00 81.81 275 SER A CA 1
ATOM 2133 C C . SER A 1 275 ? -13.508 27.566 46.502 1.00 81.81 275 SER A C 1
ATOM 2135 O O . SER A 1 275 ? -12.703 28.464 46.732 1.00 81.81 275 SER A O 1
ATOM 2137 N N . ILE A 1 276 ? -14.773 27.830 46.154 1.00 82.62 276 ILE A N 1
ATOM 2138 C CA . ILE A 1 276 ? -15.311 29.192 45.989 1.00 82.62 276 ILE A CA 1
ATOM 2139 C C . ILE A 1 276 ? -16.155 29.661 47.179 1.00 82.62 276 ILE A C 1
ATOM 2141 O O . ILE A 1 276 ? -16.620 30.804 47.169 1.00 82.62 276 ILE A O 1
ATOM 2145 N N . SER A 1 277 ? -16.359 28.829 48.208 1.00 83.75 277 SER A N 1
ATOM 2146 C CA . SER A 1 277 ? -17.104 29.236 49.407 1.00 83.75 277 SER A CA 1
ATOM 2147 C C . SER A 1 277 ? -16.420 30.388 50.138 1.00 83.75 277 SER A C 1
ATOM 2149 O O . SER A 1 277 ? -17.100 31.272 50.657 1.00 83.75 277 SER A O 1
ATOM 2151 N N . ASP A 1 278 ? -15.089 30.438 50.084 1.00 82.38 278 ASP A N 1
ATOM 2152 C CA . ASP A 1 278 ? -14.275 31.486 50.708 1.00 82.38 278 ASP A CA 1
ATOM 2153 C C . ASP A 1 278 ? -14.400 32.848 50.001 1.00 82.38 278 ASP A C 1
ATOM 2155 O O . ASP A 1 278 ? -13.974 33.872 50.531 1.00 82.38 278 ASP A O 1
ATOM 2159 N N . LEU A 1 279 ? -15.014 32.885 48.811 1.00 79.00 279 LEU A N 1
ATOM 2160 C CA . LEU A 1 279 ? -15.194 34.094 48.002 1.00 79.00 279 LEU A CA 1
ATOM 2161 C C . LEU A 1 279 ? -16.567 34.768 48.199 1.00 79.00 279 LEU A C 1
ATOM 2163 O O . LEU A 1 279 ? -16.937 35.617 47.394 1.00 79.00 279 LEU A O 1
ATOM 2167 N N . GLU A 1 280 ? -17.357 34.373 49.210 1.00 80.88 280 GLU A N 1
ATOM 2168 C CA . GLU A 1 280 ? -18.741 34.851 49.458 1.00 80.88 280 GLU A CA 1
ATOM 2169 C C . GLU A 1 280 ? -19.706 34.680 48.256 1.00 80.88 280 GLU A C 1
ATOM 2171 O O . GLU A 1 280 ? -20.791 35.274 48.188 1.00 80.88 280 GLU A O 1
ATOM 2176 N N . LEU A 1 281 ? -19.312 33.846 47.290 1.00 72.56 281 LEU A N 1
ATOM 2177 C CA . LEU A 1 281 ? -20.009 33.606 46.026 1.00 72.56 281 LEU A CA 1
ATOM 2178 C C . LEU A 1 281 ? -20.668 32.223 45.946 1.00 72.56 281 LEU A C 1
ATOM 2180 O O . LEU A 1 281 ? -21.410 31.978 44.995 1.00 72.56 281 LEU A O 1
ATOM 2184 N N . GLY A 1 282 ? -20.415 31.338 46.917 1.00 70.75 282 GLY A N 1
ATOM 2185 C CA . GLY A 1 282 ? -20.783 29.917 46.854 1.00 70.75 282 GLY A CA 1
ATOM 2186 C C . GLY A 1 282 ? -22.254 29.662 46.512 1.00 70.75 282 GLY A C 1
ATOM 2187 O O . GLY A 1 282 ? -22.548 28.903 45.593 1.00 70.75 282 GLY A O 1
ATOM 2188 N N . ASP A 1 283 ? -23.175 30.378 47.159 1.00 79.06 283 ASP A N 1
ATOM 2189 C CA . ASP A 1 283 ? -24.623 30.197 46.946 1.00 79.06 283 ASP A CA 1
ATOM 2190 C C . ASP A 1 283 ? -25.164 30.966 45.731 1.00 79.06 283 ASP A C 1
ATOM 2192 O O . ASP A 1 283 ? -26.336 30.862 45.367 1.00 79.06 283 ASP A O 1
ATOM 2196 N N . LYS A 1 284 ? -24.318 31.791 45.113 1.00 82.56 284 LYS A N 1
ATOM 2197 C CA . LYS A 1 284 ? -24.701 32.760 44.085 1.00 82.56 284 LYS A CA 1
ATOM 2198 C C . LYS A 1 284 ? -24.221 32.366 42.690 1.00 82.56 284 LYS A C 1
ATOM 2200 O O . LYS A 1 284 ? -24.520 33.083 41.736 1.00 82.56 284 LYS A O 1
ATOM 2205 N N . LEU A 1 285 ? -23.492 31.259 42.552 1.00 81.81 285 LEU A N 1
ATOM 2206 C CA . LEU A 1 285 ? -22.975 30.759 41.281 1.00 81.81 285 LEU A CA 1
ATOM 2207 C C . LEU A 1 285 ? -23.571 29.393 40.940 1.00 81.81 285 LEU A C 1
ATOM 2209 O O . LEU A 1 285 ? -23.554 28.453 41.729 1.00 81.81 285 LEU A O 1
ATOM 2213 N N . ASN A 1 286 ? -24.042 29.268 39.705 1.00 85.12 286 ASN A N 1
ATOM 2214 C CA . ASN A 1 286 ? -24.427 28.001 39.115 1.00 85.12 286 ASN A CA 1
ATOM 2215 C C . ASN A 1 286 ? -23.226 27.412 38.373 1.00 85.12 286 ASN A C 1
ATOM 2217 O O . ASN A 1 286 ? -22.759 27.970 37.377 1.00 85.12 286 ASN A O 1
ATOM 2221 N N . VAL A 1 287 ? -22.751 26.266 38.860 1.00 87.75 287 VAL A N 1
ATOM 2222 C CA . VAL A 1 287 ? -21.668 25.490 38.245 1.00 87.75 287 VAL A CA 1
ATOM 2223 C C . VAL A 1 287 ? -22.269 24.350 37.423 1.00 87.75 287 VAL A C 1
ATOM 2225 O O . VAL A 1 287 ? -22.997 23.506 37.967 1.00 87.75 287 VAL A O 1
ATOM 2228 N N . ASN A 1 288 ? -21.948 24.320 36.131 1.00 88.69 288 ASN A N 1
ATOM 2229 C CA . ASN A 1 288 ? -22.220 23.200 35.235 1.00 88.69 288 ASN A CA 1
ATOM 2230 C C . ASN A 1 288 ? -20.897 22.584 34.759 1.00 88.69 288 ASN A C 1
ATOM 2232 O O . ASN A 1 288 ? -19.969 23.312 34.411 1.00 88.69 288 ASN A O 1
ATOM 2236 N N . VAL A 1 289 ? -20.811 21.255 34.755 1.00 86.50 289 VAL A N 1
ATOM 2237 C CA . VAL A 1 289 ? -19.605 20.508 34.373 1.00 86.50 289 VAL A CA 1
ATOM 2238 C C . VAL A 1 289 ? -19.988 19.509 33.296 1.00 86.50 289 VAL A C 1
ATOM 2240 O O . VAL A 1 289 ? -20.758 18.581 33.548 1.00 86.50 289 VAL A O 1
ATOM 2243 N N . GLU A 1 290 ? -19.439 19.681 32.104 1.00 84.31 290 GLU A N 1
ATOM 2244 C CA . GLU A 1 290 ? -19.582 18.728 31.015 1.00 84.31 290 GLU A CA 1
ATOM 2245 C C . GLU A 1 290 ? -18.393 17.774 31.031 1.00 84.31 290 GLU A C 1
ATOM 2247 O O . GLU A 1 290 ? -17.231 18.180 31.127 1.00 84.31 290 GLU A O 1
ATOM 2252 N N . LEU A 1 291 ? -18.723 16.486 30.991 1.00 82.38 291 LEU A N 1
ATOM 2253 C CA . LEU A 1 291 ? -17.752 15.411 30.891 1.00 82.38 291 LEU A CA 1
ATOM 2254 C C . LEU A 1 291 ? -17.925 14.721 29.545 1.00 82.38 291 LEU A C 1
ATOM 2256 O O . LEU A 1 291 ? -19.054 14.336 29.196 1.00 82.38 291 LEU A O 1
ATOM 2260 N N . ASP A 1 292 ? -16.810 14.479 28.873 1.00 79.75 292 ASP A N 1
ATOM 2261 C CA . ASP A 1 292 ? -16.726 13.561 27.748 1.00 79.75 292 ASP A CA 1
ATOM 2262 C C . ASP A 1 292 ? -15.777 12.422 28.104 1.00 79.75 292 ASP A C 1
ATOM 2264 O O . ASP A 1 292 ? -14.662 12.645 28.571 1.00 79.75 292 ASP A O 1
ATOM 2268 N N . GLN A 1 293 ? -16.274 11.193 27.985 1.00 76.69 293 GLN A N 1
ATOM 2269 C CA . GLN A 1 293 ? -15.515 9.973 28.291 1.00 76.69 293 GLN A CA 1
ATOM 2270 C C . GLN A 1 293 ? -14.809 9.960 29.669 1.00 76.69 293 GLN A C 1
ATOM 2272 O O . GLN A 1 293 ? -13.789 9.310 29.859 1.00 76.69 293 GLN A O 1
ATOM 2277 N N . GLY A 1 294 ? -15.370 10.655 30.666 1.00 73.06 294 GLY A N 1
ATOM 2278 C CA . GLY A 1 294 ? -14.807 10.739 32.023 1.00 73.06 294 GLY A CA 1
ATOM 2279 C C . GLY A 1 294 ? -13.806 11.871 32.237 1.00 73.06 294 GLY A C 1
ATOM 2280 O O . GLY A 1 294 ? -13.493 12.181 33.384 1.00 73.06 294 GLY A O 1
ATOM 2281 N N . ASN A 1 295 ? -13.388 12.541 31.167 1.00 75.88 295 ASN A N 1
ATOM 2282 C CA . ASN A 1 295 ? -12.590 13.753 31.237 1.00 75.88 295 ASN A CA 1
ATOM 2283 C C . ASN A 1 295 ? -13.508 14.973 31.299 1.00 75.88 295 ASN A C 1
ATOM 2285 O O . ASN A 1 295 ? -14.559 15.019 30.656 1.00 75.88 295 ASN A O 1
ATOM 2289 N N . ILE A 1 296 ? -13.117 15.976 32.082 1.00 77.19 296 ILE A N 1
ATOM 2290 C CA . ILE A 1 296 ? -13.792 17.273 32.059 1.00 77.19 296 ILE A CA 1
ATOM 2291 C C . ILE A 1 296 ? -13.453 17.925 30.723 1.00 77.19 296 ILE A C 1
ATOM 2293 O O . ILE A 1 296 ? -12.280 18.056 30.386 1.00 77.19 296 ILE A O 1
ATOM 2297 N N . THR A 1 297 ? -14.468 18.327 29.965 1.00 81.06 297 THR A N 1
ATOM 2298 C CA . THR A 1 297 ? -14.283 19.057 28.703 1.00 81.06 297 THR A CA 1
ATOM 2299 C C . THR A 1 297 ? -14.630 20.523 28.850 1.00 81.06 297 THR A C 1
ATOM 2301 O O . THR A 1 297 ? -13.995 21.367 28.224 1.00 81.06 297 THR A O 1
ATOM 2304 N N . LYS A 1 298 ? -15.609 20.836 29.706 1.00 84.50 298 LYS A N 1
ATOM 2305 C CA . LYS A 1 298 ? -16.064 22.205 29.927 1.00 84.50 298 LYS A CA 1
ATOM 2306 C C . LYS A 1 298 ? -16.580 22.399 31.345 1.00 84.50 298 LYS A C 1
ATOM 2308 O O . LYS A 1 298 ? -17.410 21.634 31.835 1.00 84.50 298 LYS A O 1
ATOM 2313 N N . VAL A 1 299 ? -16.139 23.477 31.986 1.00 81.06 299 VAL A N 1
ATOM 2314 C CA . VAL A 1 299 ? -16.730 23.983 33.231 1.00 81.06 299 VAL A CA 1
ATOM 2315 C C . VAL A 1 299 ? -17.349 25.335 32.924 1.00 81.06 299 VAL A C 1
ATOM 2317 O O . VAL A 1 299 ? -16.658 26.241 32.475 1.00 81.06 299 VAL A O 1
ATOM 2320 N N . THR A 1 300 ? -18.654 25.464 33.152 1.00 84.31 300 THR A N 1
ATOM 2321 C CA . THR A 1 300 ? -19.386 26.719 32.972 1.00 84.31 300 THR A CA 1
ATOM 2322 C C . THR A 1 300 ? -19.786 27.273 34.329 1.00 84.31 300 THR A C 1
ATOM 2324 O O . THR A 1 300 ? -20.536 26.640 35.077 1.00 84.31 300 THR A O 1
ATOM 2327 N N . LEU A 1 301 ? -19.307 28.479 34.626 1.00 82.75 301 LEU A N 1
ATOM 2328 C CA . LEU A 1 301 ? -19.749 29.273 35.767 1.00 82.75 301 LEU A CA 1
ATOM 2329 C C . LEU A 1 301 ? -20.757 30.305 35.268 1.00 82.75 301 LEU A C 1
ATOM 2331 O O . LEU A 1 301 ? -20.447 31.104 34.385 1.00 82.75 301 LEU A O 1
ATOM 2335 N N . SER A 1 302 ? -21.960 30.292 35.834 1.00 81.62 302 SER A N 1
ATOM 2336 C CA . SER A 1 302 ? -23.001 31.270 35.519 1.00 81.62 302 SER A CA 1
ATOM 2337 C C . SER A 1 302 ? -23.463 31.977 36.792 1.00 81.62 302 SER A C 1
ATOM 2339 O O . SER A 1 302 ? -23.636 31.318 37.822 1.00 81.62 302 SER A O 1
ATOM 2341 N N . PRO A 1 303 ? -23.642 33.309 36.767 1.00 79.69 303 PRO A N 1
ATOM 2342 C CA . PRO A 1 303 ? -24.236 34.010 37.893 1.00 79.69 303 PRO A CA 1
ATOM 2343 C C . PRO A 1 303 ? -25.652 33.477 38.125 1.00 79.69 303 PRO A C 1
ATOM 2345 O O . PRO A 1 303 ? -26.428 33.290 37.187 1.00 79.69 303 PRO A O 1
ATOM 2348 N N . GLY A 1 304 ? -25.976 33.205 39.386 1.00 77.06 304 GLY A N 1
ATOM 2349 C CA . GLY A 1 304 ? -27.345 32.995 39.830 1.00 77.06 304 GLY A CA 1
ATOM 2350 C C . GLY A 1 304 ? -28.139 34.299 39.761 1.00 77.06 304 GLY A C 1
ATOM 2351 O O . GLY A 1 304 ? -27.799 35.226 39.028 1.00 77.06 304 GLY A O 1
ATOM 2352 N N . ASN A 1 305 ? -29.208 34.394 40.546 1.00 72.94 305 ASN A N 1
ATOM 2353 C CA . ASN A 1 305 ? -30.101 35.554 40.553 1.00 72.94 305 ASN A CA 1
ATOM 2354 C C . ASN A 1 305 ? -29.436 36.764 41.251 1.00 72.94 305 ASN A C 1
ATOM 2356 O O . ASN A 1 305 ? -29.754 37.107 42.388 1.00 72.94 305 ASN A O 1
ATOM 2360 N N . LEU A 1 306 ? -28.438 37.362 40.598 1.00 66.12 306 LEU A N 1
ATOM 2361 C CA . LEU A 1 306 ? -27.645 38.474 41.107 1.00 66.12 306 LEU A CA 1
ATOM 2362 C C . LEU A 1 306 ? -28.009 39.766 40.376 1.00 66.12 306 LEU A C 1
ATOM 2364 O O . LEU A 1 306 ? -27.965 39.833 39.151 1.00 66.12 306 LEU A O 1
ATOM 2368 N N . HIS A 1 307 ? -28.332 40.807 41.144 1.00 67.62 307 HIS A N 1
ATOM 2369 C CA . HIS A 1 307 ? -28.681 42.132 40.622 1.00 67.62 307 HIS A CA 1
ATOM 2370 C C . HIS A 1 307 ? -27.512 43.136 40.619 1.00 67.62 307 HIS A C 1
ATOM 2372 O O . HIS A 1 307 ? -27.684 44.244 40.118 1.00 67.62 307 HIS A O 1
ATOM 2378 N N . ASP A 1 308 ? -26.332 42.774 41.140 1.00 67.69 308 ASP A N 1
ATOM 2379 C CA . ASP A 1 308 ? -25.172 43.674 41.232 1.00 67.69 308 ASP A CA 1
ATOM 2380 C C . ASP A 1 308 ? -23.989 43.159 40.403 1.00 67.69 308 ASP A C 1
ATOM 2382 O O . ASP A 1 308 ? -23.271 42.249 40.808 1.00 67.69 308 ASP A O 1
ATOM 2386 N N . TYR A 1 309 ? -23.801 43.745 39.221 1.00 63.00 309 TYR A N 1
ATOM 2387 C CA . TYR A 1 309 ? -22.824 43.307 38.220 1.00 63.00 309 TYR A CA 1
ATOM 2388 C C . TYR A 1 309 ? -21.383 43.753 38.503 1.00 63.00 309 TYR A C 1
ATOM 2390 O O . TYR A 1 309 ? -20.446 43.186 37.941 1.00 63.00 309 TYR A O 1
ATOM 2398 N N . SER A 1 310 ? -21.184 44.753 39.366 1.00 66.00 310 SER A N 1
ATOM 2399 C CA . SER A 1 310 ? -19.862 45.352 39.598 1.00 66.00 310 SER A CA 1
ATOM 2400 C C . SER A 1 310 ? -18.971 44.482 40.493 1.00 66.00 310 SER A C 1
ATOM 2402 O O . SER A 1 310 ? -17.789 44.298 40.209 1.00 66.00 310 SER A O 1
ATOM 2404 N N . PHE A 1 311 ? -19.568 43.857 41.510 1.00 65.44 311 PHE A N 1
ATOM 2405 C CA . PHE A 1 311 ? -18.913 42.905 42.410 1.00 65.44 311 PHE A CA 1
ATOM 2406 C C . PHE A 1 311 ? -18.562 41.571 41.720 1.00 65.44 311 PHE A C 1
ATOM 2408 O O . PHE A 1 311 ? -17.657 40.850 42.146 1.00 65.44 311 PHE A O 1
ATOM 2415 N N . ILE A 1 312 ? -19.263 41.247 40.630 1.00 64.94 312 ILE A N 1
ATOM 2416 C CA . ILE A 1 312 ? -19.183 39.950 39.951 1.00 64.94 312 ILE A CA 1
ATOM 2417 C C . ILE A 1 312 ? -17.886 39.808 39.149 1.00 64.94 312 ILE A C 1
ATOM 2419 O O . ILE A 1 312 ? -17.290 38.740 39.171 1.00 64.94 312 ILE A O 1
ATOM 2423 N N . ALA A 1 313 ? -17.402 40.856 38.478 1.00 69.06 313 ALA A N 1
ATOM 2424 C CA . ALA A 1 313 ? -16.265 40.719 37.561 1.00 69.06 313 ALA A CA 1
ATOM 2425 C C . ALA A 1 313 ? -14.936 40.370 38.267 1.00 69.06 313 ALA A C 1
ATOM 2427 O O . ALA A 1 313 ? -14.251 39.439 37.841 1.00 69.06 313 ALA A O 1
ATOM 2428 N N . ASP A 1 314 ? -14.589 41.070 39.354 1.00 72.31 314 ASP A N 1
ATOM 2429 C CA . ASP A 1 314 ? -13.344 40.812 40.104 1.00 72.31 314 ASP A CA 1
ATOM 2430 C C . ASP A 1 314 ? -13.399 39.464 40.842 1.00 72.31 314 ASP A C 1
ATOM 2432 O O . ASP A 1 314 ? -12.457 38.669 40.818 1.00 72.31 314 ASP A O 1
ATOM 2436 N N . SER A 1 315 ? -14.556 39.163 41.433 1.00 73.62 315 SER A N 1
ATOM 2437 C CA . SER A 1 315 ? -14.773 37.932 42.193 1.00 73.62 315 SER A CA 1
ATOM 2438 C C . SER A 1 315 ? -14.859 36.696 41.283 1.00 73.62 315 SER A C 1
ATOM 2440 O O . SER A 1 315 ? -14.360 35.631 41.646 1.00 73.62 315 SER A O 1
ATOM 2442 N N . MET A 1 316 ? -15.393 36.830 40.059 1.00 70.56 316 MET A N 1
ATOM 2443 C CA . MET A 1 316 ? -15.351 35.767 39.045 1.00 70.56 316 MET A CA 1
ATOM 2444 C C . MET A 1 316 ? -13.927 35.494 38.563 1.00 70.56 316 MET A C 1
ATOM 2446 O O . MET A 1 316 ? -13.572 34.332 38.406 1.00 70.56 316 MET A O 1
ATOM 2450 N N . GLY A 1 317 ? -13.093 36.522 38.375 1.00 77.12 317 GLY A N 1
ATOM 2451 C CA . GLY A 1 317 ? -11.686 36.335 38.002 1.00 77.12 317 GLY A CA 1
ATOM 2452 C C . GLY A 1 317 ? -10.927 35.457 39.003 1.00 77.12 317 GLY A C 1
ATOM 2453 O O . GLY A 1 317 ? -10.240 34.511 38.616 1.00 77.12 317 GLY A O 1
ATOM 2454 N N . LYS A 1 318 ? -11.124 35.719 40.301 1.00 79.69 318 LYS A N 1
ATOM 2455 C CA . LYS A 1 318 ? -10.546 34.925 41.399 1.00 79.69 318 LYS A CA 1
ATOM 2456 C C . LYS A 1 318 ? -11.117 33.507 41.458 1.00 79.69 318 LYS A C 1
ATOM 2458 O O . LYS A 1 318 ? -10.359 32.557 41.636 1.00 79.69 318 LYS A O 1
ATOM 2463 N N . ALA A 1 319 ? -12.425 33.356 41.246 1.00 73.88 319 ALA A N 1
ATOM 2464 C CA . ALA A 1 319 ? -13.074 32.049 41.197 1.00 73.88 319 ALA A CA 1
ATOM 2465 C C . ALA A 1 319 ? -12.535 31.182 40.046 1.00 73.88 319 ALA A C 1
ATOM 2467 O O . ALA A 1 319 ? -12.238 30.014 40.261 1.00 73.88 319 ALA A O 1
ATOM 2468 N N . ILE A 1 320 ? -12.335 31.741 38.848 1.00 76.88 320 ILE A N 1
ATOM 2469 C CA . ILE A 1 320 ? -11.767 31.008 37.700 1.00 76.88 320 ILE A CA 1
ATOM 2470 C C . ILE A 1 320 ? -10.350 30.525 38.010 1.00 76.88 320 ILE A C 1
ATOM 2472 O O . ILE A 1 320 ? -10.030 29.369 37.745 1.00 76.88 320 ILE A O 1
ATOM 2476 N N . ALA A 1 321 ? -9.506 31.398 38.571 1.00 77.88 321 ALA A N 1
ATOM 2477 C CA . ALA A 1 321 ? -8.130 31.051 38.913 1.00 77.88 321 ALA A CA 1
ATOM 2478 C C . ALA A 1 321 ? -8.078 29.915 39.947 1.00 77.88 321 ALA A C 1
ATOM 2480 O O . ALA A 1 321 ? -7.373 28.931 39.738 1.00 77.88 321 ALA A O 1
ATOM 2481 N N . SER A 1 322 ? -8.899 30.010 40.999 1.00 78.06 322 SER A N 1
ATOM 2482 C CA . SER A 1 322 ? -9.001 28.979 42.036 1.00 78.06 322 SER A CA 1
ATOM 2483 C C . SER A 1 322 ? -9.560 27.656 41.500 1.00 78.06 322 SER A C 1
ATOM 2485 O O . SER A 1 322 ? -9.053 26.585 41.831 1.00 78.06 322 SER A O 1
ATOM 2487 N N . VAL A 1 323 ? -10.573 27.702 40.628 1.00 75.50 323 VAL A N 1
ATOM 2488 C CA . VAL A 1 323 ? -11.137 26.500 39.998 1.00 75.50 323 VAL A CA 1
ATOM 2489 C C . VAL A 1 323 ? -10.113 25.830 39.095 1.00 75.50 323 VAL A C 1
ATOM 2491 O O . VAL A 1 323 ? -9.981 24.612 39.140 1.00 75.50 323 VAL A O 1
ATOM 2494 N N . LYS A 1 324 ? -9.361 26.602 38.307 1.00 78.19 324 LYS A N 1
ATOM 2495 C CA . LYS A 1 324 ? -8.335 26.055 37.420 1.00 78.19 324 LYS A CA 1
ATOM 2496 C C . LYS A 1 324 ? -7.251 25.314 38.205 1.00 78.19 324 LYS A C 1
ATOM 2498 O O . LYS A 1 324 ? -6.980 24.161 37.896 1.00 78.19 324 LYS A O 1
ATOM 2503 N N . GLU A 1 325 ? -6.716 25.933 39.256 1.00 79.31 325 GLU A N 1
ATOM 2504 C CA . GLU A 1 325 ? -5.686 25.333 40.116 1.00 79.31 325 GLU A CA 1
ATOM 2505 C C . GLU A 1 325 ? -6.178 24.036 40.785 1.00 79.31 325 GLU A C 1
ATOM 2507 O O . GLU A 1 325 ? -5.538 22.989 40.685 1.00 79.31 325 GLU A O 1
ATOM 2512 N N . ASN A 1 326 ? -7.375 24.062 41.379 1.00 74.38 326 ASN A N 1
ATOM 2513 C CA . ASN A 1 326 ? -7.931 22.907 42.089 1.00 74.38 326 ASN A CA 1
ATOM 2514 C C . ASN A 1 326 ? -8.370 21.760 41.162 1.00 74.38 326 ASN A C 1
ATOM 2516 O O . ASN A 1 326 ? -8.355 20.594 41.565 1.00 74.38 326 ASN A O 1
ATOM 2520 N N . VAL A 1 327 ? -8.809 22.067 39.938 1.00 70.31 327 VAL A N 1
ATOM 2521 C CA . VAL A 1 327 ? -9.223 21.063 38.946 1.00 70.31 327 VAL A CA 1
ATOM 2522 C C . VAL A 1 327 ? -8.001 20.439 38.258 1.00 70.31 327 VAL A C 1
ATOM 2524 O O . VAL A 1 327 ? -7.994 19.229 38.024 1.00 70.31 327 VAL A O 1
ATOM 2527 N N . GLU A 1 328 ? -6.940 21.212 38.012 1.00 73.50 328 GLU A N 1
ATOM 2528 C CA . GLU A 1 328 ? -5.647 20.685 37.557 1.00 73.50 328 GLU A CA 1
ATOM 2529 C C . GLU A 1 328 ? -5.055 19.710 38.590 1.00 73.50 328 GLU A C 1
ATOM 2531 O O . GLU A 1 328 ? -4.689 18.590 38.229 1.00 73.50 328 GLU A O 1
ATOM 2536 N N . GLU A 1 329 ? -5.059 20.069 39.880 1.00 73.12 329 GLU A N 1
ATOM 2537 C CA . GLU A 1 329 ? -4.553 19.205 40.958 1.00 73.12 329 GLU A CA 1
ATOM 2538 C C . GLU A 1 329 ? -5.393 17.929 41.144 1.00 73.12 329 GLU A C 1
ATOM 2540 O O . GLU A 1 329 ? -4.861 16.845 41.385 1.00 73.12 329 GLU A O 1
ATOM 2545 N N . ALA A 1 330 ? -6.722 18.033 41.038 1.00 61.31 330 ALA A N 1
ATOM 2546 C CA . ALA A 1 330 ? -7.617 16.922 41.350 1.00 61.31 330 ALA A CA 1
ATOM 2547 C C . ALA A 1 330 ? -7.722 15.868 40.241 1.00 61.31 330 ALA A C 1
ATOM 2549 O O . ALA A 1 330 ? -8.032 14.713 40.541 1.00 61.31 330 ALA A O 1
ATOM 2550 N N . VAL A 1 331 ? -7.569 16.271 38.976 1.00 63.44 331 VAL A N 1
ATOM 2551 C CA . VAL A 1 331 ? -7.976 15.429 37.838 1.00 63.44 331 VAL A CA 1
ATOM 2552 C C . VAL A 1 331 ? -7.047 15.516 36.624 1.00 63.44 331 VAL A C 1
ATOM 2554 O O . VAL A 1 331 ? -7.316 14.849 35.630 1.00 63.44 331 VAL A O 1
ATOM 2557 N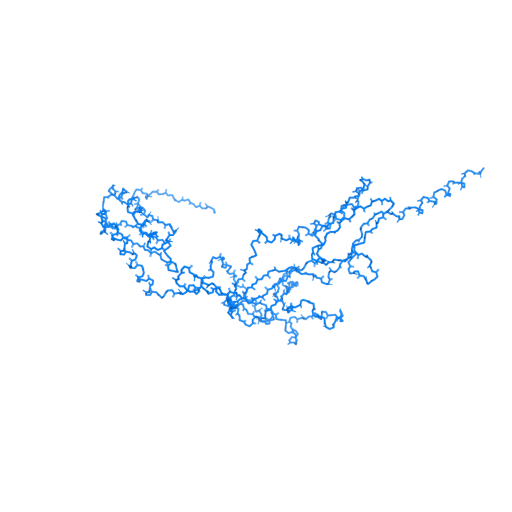 N . GLY A 1 332 ? -5.959 16.297 36.677 1.00 58.44 332 GLY A N 1
ATOM 2558 C CA . GLY A 1 332 ? -5.042 16.448 35.538 1.00 58.44 332 GLY A CA 1
ATOM 2559 C C . GLY A 1 332 ? -5.694 17.113 34.320 1.00 58.44 332 GLY A C 1
ATOM 2560 O O . GLY A 1 332 ? -5.385 16.770 33.181 1.00 58.44 332 GLY A O 1
ATOM 2561 N N . PHE A 1 333 ? -6.643 18.020 34.556 1.00 57.00 333 PHE A N 1
ATOM 2562 C CA . PHE A 1 333 ? -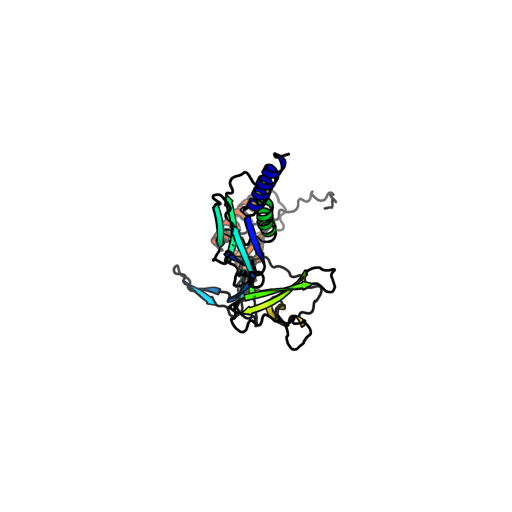7.413 18.708 33.521 1.00 57.00 333 PHE A CA 1
ATOM 2563 C C . PHE A 1 333 ? -6.541 19.629 32.657 1.00 57.00 333 PHE A C 1
ATOM 2565 O O . PHE A 1 333 ? -5.783 20.439 33.177 1.00 57.00 333 PHE A O 1
ATOM 2572 N N . THR A 1 334 ? -6.697 19.549 31.335 1.00 55.62 334 THR A N 1
ATOM 2573 C CA . THR A 1 334 ? -6.007 20.411 30.354 1.00 55.62 334 THR A CA 1
ATOM 2574 C C . THR A 1 334 ? -6.974 21.223 29.480 1.00 55.62 334 THR A C 1
ATOM 2576 O O . THR A 1 334 ? -6.546 21.850 28.512 1.00 55.62 334 THR A O 1
ATOM 2579 N N . GLY A 1 335 ? -8.275 21.201 29.796 1.00 59.44 335 GLY A N 1
ATOM 2580 C CA . GLY A 1 335 ? -9.331 21.827 28.998 1.00 59.44 335 GLY A CA 1
ATOM 2581 C C . GLY A 1 335 ? -9.543 23.321 29.268 1.00 59.44 335 GLY A C 1
ATOM 2582 O O . GLY A 1 335 ? -8.905 23.936 30.124 1.00 59.44 335 GLY A O 1
ATOM 2583 N N . GLU A 1 336 ? -10.472 23.917 28.520 1.00 60.62 336 GLU A N 1
ATOM 2584 C CA . GLU A 1 336 ? -10.804 25.342 28.603 1.00 60.62 336 GLU A CA 1
ATOM 2585 C C . GLU A 1 336 ? -11.890 25.603 29.665 1.00 60.62 336 GLU A C 1
ATOM 2587 O O . GLU A 1 336 ? -12.857 24.849 29.807 1.00 60.62 336 GLU A O 1
ATOM 2592 N N . VAL A 1 337 ? -11.723 26.676 30.445 1.00 60.41 337 VAL A N 1
ATOM 2593 C CA . VAL A 1 337 ? -12.714 27.135 31.431 1.00 60.41 337 VAL A CA 1
ATOM 2594 C C . VAL A 1 337 ? -13.429 28.344 30.845 1.00 60.41 337 VAL A C 1
ATOM 2596 O O . VAL A 1 337 ? -12.874 29.443 30.810 1.00 60.41 337 VAL A O 1
ATOM 2599 N N . ASP A 1 338 ? -14.667 28.140 30.403 1.00 63.00 338 ASP A N 1
ATOM 2600 C CA . ASP A 1 338 ? -15.481 29.189 29.798 1.00 63.00 338 ASP A CA 1
ATOM 2601 C C . ASP A 1 338 ? -16.297 29.940 30.850 1.00 63.00 338 ASP A C 1
ATOM 2603 O O . ASP A 1 338 ? -17.042 29.359 31.647 1.00 63.00 338 ASP A O 1
ATOM 2607 N N . VAL A 1 339 ? -16.245 31.268 30.780 1.00 56.62 339 VAL A N 1
ATOM 2608 C CA . VAL A 1 339 ? -17.153 32.129 31.536 1.00 56.62 339 VAL A CA 1
ATOM 2609 C C . VAL A 1 339 ? -18.210 32.705 30.620 1.00 56.62 339 VAL A C 1
ATOM 2611 O O . VAL A 1 339 ? -17.938 33.559 29.774 1.00 56.62 339 VAL A O 1
ATOM 2614 N N . VAL A 1 340 ? -19.450 32.280 30.847 1.00 55.62 340 VAL A N 1
ATOM 2615 C CA . VAL A 1 340 ? -20.611 32.888 30.206 1.00 55.62 340 VAL A CA 1
ATOM 2616 C C . VAL A 1 340 ? -20.862 34.221 30.898 1.00 55.62 340 VAL A C 1
ATOM 2618 O O . VAL A 1 340 ? -21.418 34.286 31.996 1.00 55.62 340 VAL A O 1
ATOM 2621 N N . LYS A 1 341 ? -20.407 35.304 30.263 1.00 51.34 341 LYS A N 1
ATOM 2622 C CA . LYS A 1 341 ? -20.726 36.657 30.717 1.00 51.34 341 LYS A CA 1
ATOM 2623 C C . LYS A 1 341 ? -22.244 36.852 30.629 1.00 51.34 341 LYS A C 1
ATOM 2625 O O . LYS A 1 341 ? -22.830 36.478 29.610 1.00 51.34 341 LYS A O 1
ATOM 2630 N N . PRO A 1 342 ? -22.892 37.434 31.652 1.00 45.12 342 PRO A N 1
ATOM 2631 C CA . PRO A 1 342 ? -24.288 37.815 31.525 1.00 45.12 342 PRO A CA 1
ATOM 2632 C C . PRO A 1 342 ? -24.435 38.776 30.340 1.00 45.12 342 PRO A C 1
ATOM 2634 O O . PRO A 1 342 ? -23.648 39.711 30.185 1.00 45.12 342 PRO A O 1
ATOM 2637 N N . MET A 1 343 ? -25.409 38.492 29.476 1.00 37.31 343 MET A N 1
ATOM 2638 C CA . MET A 1 343 ? -25.729 39.314 28.311 1.00 37.31 343 MET A CA 1
ATOM 2639 C C . MET A 1 343 ? -26.037 40.744 28.767 1.00 37.31 343 MET A C 1
ATOM 2641 O O . MET A 1 343 ? -26.888 40.944 29.633 1.00 37.31 343 MET A O 1
ATOM 2645 N N . ASP A 1 344 ? -25.352 41.729 28.182 1.00 42.56 344 ASP A N 1
ATOM 2646 C CA . ASP A 1 344 ? -25.622 43.144 28.437 1.00 42.56 344 ASP A CA 1
ATOM 2647 C C . ASP A 1 344 ? -27.069 43.464 28.011 1.00 42.56 344 ASP A C 1
ATOM 2649 O O . ASP A 1 344 ? -27.392 43.308 26.823 1.00 42.56 344 ASP A O 1
ATOM 2653 N N . PRO A 1 345 ? -27.955 43.912 28.924 1.00 37.06 345 PRO A N 1
ATOM 2654 C CA . PRO A 1 345 ? -29.334 44.248 28.581 1.00 37.06 345 PRO A CA 1
ATOM 2655 C C . PRO A 1 345 ? -29.449 45.378 27.538 1.00 37.06 345 PRO A C 1
ATOM 2657 O O . PRO A 1 345 ? -30.523 45.558 26.964 1.00 37.06 345 PRO A O 1
ATOM 2660 N N . ALA A 1 346 ? -28.368 46.108 27.232 1.00 37.62 346 ALA A N 1
ATOM 2661 C CA . ALA A 1 346 ? -28.338 47.136 26.190 1.00 37.62 346 ALA A CA 1
ATOM 2662 C C . ALA A 1 346 ? -28.124 46.610 24.751 1.00 37.62 346 ALA A C 1
ATOM 2664 O O . ALA A 1 346 ? -28.228 47.383 23.798 1.00 37.62 346 ALA A O 1
ATOM 2665 N N . SER A 1 347 ? -27.862 45.313 24.551 1.00 37.72 347 SER A N 1
ATOM 2666 C CA . SER A 1 347 ? -27.462 44.761 23.240 1.00 37.72 347 SER A CA 1
ATOM 2667 C C . SER A 1 347 ? -28.613 44.351 22.299 1.00 37.72 347 SER A C 1
ATOM 2669 O O . SER A 1 347 ? -28.373 43.869 21.193 1.00 37.72 347 SER A O 1
ATOM 2671 N N . PHE A 1 348 ? -29.874 44.633 22.648 1.00 28.66 348 PHE A N 1
ATOM 2672 C CA . PHE A 1 348 ? -31.029 44.422 21.760 1.00 28.66 348 PHE A CA 1
ATOM 2673 C C . PHE A 1 348 ? -31.328 45.658 20.885 1.00 28.66 348 PHE A C 1
ATOM 2675 O O . PHE A 1 348 ? -32.377 46.293 20.991 1.00 28.66 348 PHE A O 1
ATOM 2682 N N . ARG A 1 349 ? -30.409 46.017 19.980 1.00 28.44 349 ARG A N 1
ATOM 2683 C CA . ARG A 1 349 ? -30.725 46.865 18.814 1.00 28.44 349 ARG A CA 1
ATOM 2684 C C . ARG A 1 349 ? -29.984 46.372 17.573 1.00 28.44 349 ARG A C 1
ATOM 2686 O O . ARG A 1 349 ? -28.795 46.605 17.432 1.00 28.44 349 ARG A O 1
ATOM 2693 N N . LEU A 1 350 ? -30.760 45.732 16.692 1.00 29.45 350 LEU A N 1
ATOM 2694 C CA . LEU A 1 350 ? -30.565 45.542 15.249 1.00 29.45 350 LEU A CA 1
ATOM 2695 C C . LEU A 1 350 ? -29.126 45.324 14.756 1.00 29.45 350 LEU A C 1
ATOM 2697 O O . LEU A 1 350 ? -28.403 46.285 14.520 1.00 29.45 350 LEU A O 1
ATOM 2701 N N . GLN A 1 351 ? -28.824 44.084 14.372 1.00 24.36 351 GLN A N 1
ATOM 2702 C CA . GLN A 1 351 ? -28.133 43.824 13.108 1.00 24.36 351 GLN A CA 1
ATOM 2703 C C . GLN A 1 351 ? -28.539 42.451 12.563 1.00 24.36 351 GLN A C 1
ATOM 2705 O O . GLN A 1 351 ? -28.038 41.406 12.959 1.00 24.36 351 GLN A O 1
ATOM 2710 N N . SER A 1 352 ? -29.493 42.480 11.634 1.00 30.17 352 SER A N 1
ATOM 2711 C CA . SER A 1 352 ? -29.560 41.520 10.542 1.00 30.17 352 SER A CA 1
ATOM 2712 C C . SER A 1 352 ? -28.416 41.824 9.577 1.00 30.17 352 SER A C 1
ATOM 2714 O O . SER A 1 352 ? -28.451 42.877 8.942 1.00 30.17 352 SER A O 1
ATOM 2716 N N . ILE A 1 353 ? -27.440 40.929 9.440 1.00 23.66 353 ILE A N 1
ATOM 2717 C CA . ILE A 1 353 ? -26.560 40.836 8.266 1.00 23.66 353 ILE A CA 1
ATOM 2718 C C . ILE A 1 353 ? -26.261 39.347 8.069 1.00 23.66 353 ILE A C 1
ATOM 2720 O O . ILE A 1 353 ? -25.889 38.661 9.018 1.00 23.66 353 ILE A O 1
ATOM 2724 N N . GLY A 1 354 ? -26.518 38.848 6.860 1.00 27.62 354 GLY A N 1
ATOM 2725 C CA . GLY A 1 354 ? -26.205 37.483 6.446 1.00 27.62 354 GLY A CA 1
ATOM 2726 C C . GLY A 1 354 ? -24.949 37.386 5.580 1.00 27.62 354 GLY A C 1
ATOM 2727 O O . GLY A 1 354 ? -24.351 38.410 5.252 1.00 27.62 354 GLY A O 1
ATOM 2728 N N . PHE A 1 355 ? -24.712 36.140 5.147 1.00 28.67 355 PHE A N 1
ATOM 2729 C CA . PHE A 1 355 ? -23.803 35.644 4.094 1.00 28.67 355 PHE A CA 1
ATOM 2730 C C . PHE A 1 355 ? -22.299 35.710 4.442 1.00 28.67 355 PHE A C 1
ATOM 2732 O O . PHE A 1 355 ? -21.883 36.578 5.197 1.00 28.67 355 PHE A O 1
ATOM 2739 N N . GLU A 1 356 ? -21.435 34.779 4.028 1.00 34.88 356 GLU A N 1
ATOM 2740 C CA . GLU A 1 356 ? -21.382 33.897 2.843 1.00 34.88 356 GLU A CA 1
ATOM 2741 C C . GLU A 1 356 ? -21.010 32.442 3.171 1.00 34.88 356 GLU A C 1
ATOM 2743 O O . GLU A 1 356 ? -20.300 32.220 4.180 1.00 34.88 356 GLU A O 1
#

Radius of gyration: 34.95 Å; chains: 1; bounding box: 70×70×117 Å

Organism: NCBI:txid2527964